Protein AF-J4DPH8-F1 (afdb_monomer_lite)

Radius of gyration: 21.48 Å; chains: 1; bounding box: 48×47×64 Å

Foldseek 3Di:
DDDDFDDDADLQADDDDDDDADDPPPPVVVVVVVVVVPDDPPDVPPVVVVPPPPPVLAAAEDDPCCVPVNDPQWPDWDKFKFWADDDPPIFIKIKIKTATDPVNQVSQQQHYFYQDNNRRTHHDVVRHDDPQKTWGIKIKMDRRPFKIWIWTWIQGPVVRDIDIWTWIQGPPVGIDTDDDLVVSLVVVVVVCDPSNLVRVVVRVVVPDDPDPSNVSNVVSSD

Organism: NCBI:txid869250

Structure (mmCIF, N/CA/C/O backbone):
data_AF-J4DPH8-F1
#
_entry.id   AF-J4DPH8-F1
#
loop_
_atom_site.group_PDB
_atom_site.id
_atom_site.type_symbol
_atom_site.label_atom_id
_atom_site.label_alt_id
_atom_site.label_comp_id
_atom_site.label_asym_id
_atom_site.label_entity_id
_atom_site.label_seq_id
_atom_site.pdbx_PDB_ins_code
_atom_site.Cartn_x
_atom_site.Cartn_y
_atom_site.Cartn_z
_atom_site.occupancy
_atom_site.B_iso_or_equiv
_atom_site.auth_seq_id
_atom_site.auth_comp_id
_atom_site.auth_asym_id
_atom_site.auth_atom_id
_atom_site.pdbx_PDB_model_num
ATOM 1 N N . MET A 1 1 ? -0.494 31.629 0.736 1.00 35.97 1 MET A N 1
ATOM 2 C CA . MET A 1 1 ? -1.011 30.905 1.918 1.00 35.97 1 MET A CA 1
ATOM 3 C C . MET A 1 1 ? -2.258 30.139 1.496 1.00 35.97 1 MET A C 1
ATOM 5 O O . MET A 1 1 ? -3.346 30.676 1.595 1.00 35.97 1 MET A O 1
ATOM 9 N N . THR A 1 2 ? -2.086 28.927 0.960 1.00 26.44 2 THR A N 1
ATOM 10 C CA . THR A 1 2 ? -3.169 28.049 0.468 1.00 26.44 2 THR A CA 1
ATOM 11 C C . THR A 1 2 ? -2.583 26.645 0.271 1.00 26.44 2 THR A C 1
ATOM 13 O O . THR A 1 2 ? -2.034 26.336 -0.783 1.00 26.44 2 THR A O 1
ATOM 16 N N . ARG A 1 3 ? -2.619 25.790 1.303 1.00 26.50 3 ARG A N 1
ATOM 17 C CA . ARG A 1 3 ? -2.294 24.360 1.141 1.00 26.50 3 ARG A CA 1
ATOM 18 C C . ARG A 1 3 ? -3.555 23.645 0.655 1.00 26.50 3 ARG A C 1
ATOM 20 O O . ARG A 1 3 ? -4.573 23.734 1.329 1.00 26.50 3 ARG A O 1
ATOM 27 N N . HIS A 1 4 ? -3.490 22.947 -0.478 1.00 29.34 4 HIS A N 1
ATOM 28 C CA . HIS A 1 4 ? -4.580 22.091 -0.963 1.00 29.34 4 HIS A CA 1
ATOM 29 C C . HIS A 1 4 ? -4.575 20.730 -0.240 1.00 29.34 4 HIS A C 1
ATOM 31 O O . HIS A 1 4 ? -3.586 20.007 -0.362 1.00 29.34 4 HIS A O 1
ATOM 37 N N . PRO A 1 5 ? -5.672 20.314 0.422 1.00 38.59 5 PRO A N 1
ATOM 38 C CA . PRO A 1 5 ? -5.817 18.968 0.963 1.00 38.59 5 PRO A CA 1
ATOM 39 C C . PRO A 1 5 ? -6.926 18.199 0.223 1.00 38.59 5 PRO A C 1
ATOM 41 O O . PRO A 1 5 ? -8.104 18.485 0.410 1.00 38.59 5 PRO A O 1
ATOM 44 N N . SER A 1 6 ? -6.581 17.225 -0.633 1.00 35.78 6 SER A N 1
ATOM 45 C CA . SER A 1 6 ? -7.497 16.123 -1.037 1.00 35.78 6 SER A CA 1
ATOM 46 C C . SER A 1 6 ? -6.866 15.119 -2.018 1.00 35.78 6 SER A C 1
ATOM 48 O O . SER A 1 6 ? -7.354 14.886 -3.129 1.00 35.78 6 SER A O 1
ATOM 50 N N . GLN A 1 7 ? -5.802 14.429 -1.608 1.00 45.03 7 GLN A N 1
ATOM 51 C CA . GLN A 1 7 ? -5.355 13.222 -2.314 1.00 45.03 7 GLN A CA 1
ATOM 52 C C . GLN A 1 7 ? -6.061 11.989 -1.736 1.00 45.03 7 GLN A C 1
ATOM 54 O O . GLN A 1 7 ? -5.602 11.401 -0.769 1.00 45.03 7 GLN A O 1
ATOM 59 N N . ARG A 1 8 ? -7.230 11.656 -2.308 1.00 48.31 8 ARG A N 1
ATOM 60 C CA . ARG A 1 8 ? -7.916 10.366 -2.114 1.00 48.31 8 ARG A CA 1
ATOM 61 C C . ARG A 1 8 ? -7.327 9.315 -3.053 1.00 48.31 8 ARG A C 1
ATOM 63 O O . ARG A 1 8 ? -7.092 9.616 -4.227 1.00 48.31 8 ARG A O 1
ATOM 70 N N . TRP A 1 9 ? -7.198 8.087 -2.563 1.00 49.72 9 TRP A N 1
ATOM 71 C CA . TRP A 1 9 ? -6.589 6.972 -3.280 1.00 49.72 9 TRP A CA 1
ATOM 72 C C . TRP A 1 9 ? -7.672 6.235 -4.082 1.00 49.72 9 TRP A C 1
ATOM 74 O O . TRP A 1 9 ? -8.398 5.390 -3.565 1.00 49.72 9 TRP A O 1
ATOM 84 N N . GLY A 1 10 ? -7.853 6.642 -5.342 1.00 43.84 10 GLY A N 1
ATOM 85 C CA . GLY A 1 10 ? -9.072 6.390 -6.123 1.00 43.84 10 GLY A CA 1
ATOM 86 C C . GLY A 1 10 ? -9.487 4.924 -6.305 1.00 43.84 10 GLY A C 1
ATOM 87 O O . GLY A 1 10 ? -10.675 4.639 -6.183 1.00 43.84 10 GLY A O 1
ATOM 88 N N . ILE A 1 11 ? -8.559 3.982 -6.536 1.00 44.84 11 ILE A N 1
ATOM 89 C CA . ILE A 1 11 ? -8.934 2.564 -6.772 1.00 44.84 11 ILE A CA 1
ATOM 90 C C . ILE A 1 11 ? -9.279 1.803 -5.514 1.00 44.84 11 ILE A C 1
ATOM 92 O O . ILE A 1 11 ? -10.082 0.868 -5.564 1.00 44.84 11 ILE A O 1
ATOM 96 N N . PHE A 1 12 ? -8.786 2.259 -4.368 1.00 48.91 12 PHE A N 1
ATOM 97 C CA . PHE A 1 12 ? -9.371 1.781 -3.139 1.00 48.91 12 PHE A CA 1
ATOM 98 C C . PHE A 1 12 ? -10.892 2.068 -3.161 1.00 48.91 12 PHE A C 1
ATOM 100 O O . PHE A 1 12 ? -11.651 1.196 -2.757 1.00 48.91 12 PHE A O 1
ATOM 107 N N . CYS A 1 13 ? -11.383 3.199 -3.699 1.00 49.50 13 CYS A N 1
ATOM 108 C CA . CYS A 1 13 ? -12.694 3.739 -3.293 1.00 49.50 13 CYS A CA 1
ATOM 109 C C . CYS A 1 13 ? -13.683 4.167 -4.394 1.00 49.50 13 CYS A C 1
ATOM 111 O O . CYS A 1 13 ? -14.656 4.854 -4.081 1.00 49.50 13 CYS A O 1
ATOM 113 N N . SER A 1 14 ? -13.476 3.813 -5.664 1.00 35.00 14 SER A N 1
ATOM 114 C CA . SER A 1 14 ? -14.388 4.243 -6.734 1.00 35.00 14 SER A CA 1
ATOM 115 C C . SER A 1 14 ? -15.780 3.601 -6.612 1.00 35.00 14 SER A C 1
ATOM 117 O O . SER A 1 14 ? -15.931 2.386 -6.747 1.00 35.00 14 SER A O 1
ATOM 119 N N . THR A 1 15 ? -16.803 4.430 -6.382 1.00 35.81 15 THR A N 1
ATOM 120 C CA . THR A 1 15 ? -18.214 4.128 -6.672 1.00 35.81 15 THR A CA 1
ATOM 121 C C . THR A 1 15 ? -18.925 5.394 -7.154 1.00 35.81 15 THR A C 1
ATOM 123 O O . THR A 1 15 ? -18.803 6.433 -6.510 1.00 35.81 15 THR A O 1
ATOM 126 N N . HIS A 1 16 ? -19.740 5.232 -8.201 1.00 32.69 16 HIS A N 1
ATOM 127 C CA . HIS A 1 16 ? -20.633 6.191 -8.877 1.00 32.69 16 HIS A CA 1
ATOM 128 C C . HIS A 1 16 ? -20.083 7.052 -10.036 1.00 32.69 16 HIS A C 1
ATOM 130 O O . HIS A 1 16 ? -19.152 7.840 -9.917 1.00 32.69 16 HIS A O 1
ATOM 136 N N . SER A 1 17 ? -20.774 6.869 -11.168 1.00 40.12 17 SER A N 1
ATOM 137 C CA . SER A 1 17 ? -20.780 7.647 -12.415 1.00 40.12 17 SER A CA 1
ATOM 138 C C . SER A 1 17 ? -21.360 9.057 -12.222 1.00 40.12 17 SER A C 1
ATOM 140 O O . SER A 1 17 ? -22.206 9.194 -11.345 1.00 40.12 17 SER A O 1
ATOM 142 N N . PHE A 1 18 ? -20.977 10.049 -13.053 1.00 32.00 18 PHE A N 1
ATOM 143 C CA . PHE A 1 18 ? -21.895 11.038 -13.679 1.00 32.00 18 PHE A CA 1
ATOM 144 C C . PHE A 1 18 ? -21.194 12.074 -14.604 1.00 32.00 18 PHE A C 1
ATOM 146 O O . PHE A 1 18 ? -20.715 13.101 -14.144 1.00 32.00 18 PHE A O 1
ATOM 153 N N . SER A 1 19 ? -21.240 11.834 -15.924 1.00 37.31 19 SER A N 1
ATOM 154 C CA . SER A 1 19 ? -21.284 12.813 -17.048 1.00 37.31 19 SER A CA 1
ATOM 155 C C . SER A 1 19 ? -20.311 14.017 -17.197 1.00 37.31 19 SER A C 1
ATOM 157 O O . SER A 1 19 ? -20.270 14.931 -16.380 1.00 37.31 19 SER A O 1
ATOM 159 N N . SER A 1 20 ? -19.798 14.138 -18.436 1.00 38.19 20 SER A N 1
ATOM 160 C CA . SER A 1 20 ? -19.329 15.343 -19.172 1.00 38.19 20 SER A CA 1
ATOM 161 C C . SER A 1 20 ? -17.888 15.862 -18.966 1.00 38.19 20 SER A C 1
ATOM 163 O O . SER A 1 20 ? -17.371 15.940 -17.858 1.00 38.19 20 SER A O 1
ATOM 165 N N . VAL A 1 21 ? -17.238 16.209 -20.093 1.00 40.62 21 VAL A N 1
ATOM 166 C CA . VAL A 1 21 ? -15.807 16.560 -20.227 1.00 40.62 21 VAL A CA 1
ATOM 167 C C . VAL A 1 21 ? -15.647 17.793 -21.140 1.00 40.62 21 VAL A C 1
ATOM 169 O O . VAL A 1 21 ? -16.207 17.773 -22.238 1.00 40.62 21 VAL A O 1
ATOM 172 N N . PRO A 1 22 ? -14.868 18.835 -20.775 1.00 40.12 22 PRO A N 1
ATOM 173 C CA . PRO A 1 22 ? -14.530 19.949 -21.672 1.00 40.12 22 PRO A CA 1
ATOM 174 C C . PRO A 1 22 ? -13.259 19.689 -22.508 1.00 40.12 22 PRO A C 1
ATOM 176 O O . PRO A 1 22 ? -12.251 19.201 -22.002 1.00 40.12 22 PRO A O 1
ATOM 179 N N . TRP A 1 23 ? -13.292 20.061 -23.790 1.00 41.88 23 TRP A N 1
ATOM 180 C CA . TRP A 1 23 ? -12.299 19.711 -24.825 1.00 41.88 23 TRP A CA 1
ATOM 181 C C . TRP A 1 23 ? -11.128 20.719 -24.982 1.00 41.88 23 TRP A C 1
ATOM 183 O O . TRP A 1 23 ? -10.739 21.072 -26.094 1.00 41.88 23 TRP A O 1
ATOM 193 N N . SER A 1 24 ? -10.556 21.240 -23.893 1.00 43.53 24 SER A N 1
ATOM 194 C CA . SER A 1 24 ? -9.721 22.461 -23.968 1.00 43.53 24 SER A CA 1
ATOM 195 C C . SER A 1 24 ? -8.243 22.277 -24.365 1.00 43.53 24 SER A C 1
ATOM 197 O O . SER A 1 24 ? -7.579 23.268 -24.659 1.00 43.53 24 SER A O 1
ATOM 199 N N . PHE A 1 25 ? -7.688 21.058 -24.353 1.00 43.09 25 PHE A N 1
ATOM 200 C CA . PHE A 1 25 ? -6.225 20.860 -24.431 1.00 43.09 25 PHE A CA 1
ATOM 201 C C . PHE A 1 25 ? -5.635 20.669 -25.843 1.00 43.09 25 PHE A C 1
ATOM 203 O O . PHE A 1 25 ? -4.421 20.776 -26.002 1.00 43.09 25 PHE A O 1
ATOM 210 N N . SER A 1 26 ? -6.444 20.451 -26.887 1.00 46.84 26 SER A N 1
ATOM 211 C CA . SER A 1 26 ? -5.923 20.171 -28.242 1.00 46.84 26 SER A CA 1
ATOM 212 C C . SER A 1 26 ? -5.475 21.401 -29.048 1.00 46.84 26 SER A C 1
ATOM 214 O O . SER A 1 26 ? -4.805 21.240 -30.064 1.00 46.84 26 SER A O 1
ATOM 216 N N . ILE A 1 27 ? -5.823 22.625 -28.637 1.00 48.72 27 ILE A N 1
ATOM 217 C CA . ILE A 1 27 ? -5.629 23.828 -29.476 1.00 48.72 27 ILE A CA 1
ATOM 218 C C . ILE A 1 27 ? -4.192 24.376 -29.407 1.00 48.72 27 ILE A C 1
ATOM 220 O O . ILE A 1 27 ? -3.670 24.867 -30.407 1.00 48.72 27 ILE A O 1
ATOM 224 N N . ILE A 1 28 ? -3.516 24.255 -28.259 1.00 49.69 28 ILE A N 1
ATOM 225 C CA . ILE A 1 28 ? -2.182 24.852 -28.045 1.00 49.69 28 ILE A CA 1
ATOM 226 C C . ILE A 1 28 ? -1.107 24.181 -28.921 1.00 49.69 28 ILE A C 1
ATOM 228 O O . ILE A 1 28 ? -0.189 24.854 -29.388 1.00 49.69 28 ILE A O 1
ATOM 232 N N . LEU A 1 29 ? -1.244 22.882 -29.212 1.00 47.31 29 LEU A N 1
ATOM 233 C CA . LEU A 1 29 ? -0.270 22.146 -30.025 1.00 47.31 29 LEU A CA 1
ATOM 234 C C . LEU A 1 29 ? -0.281 22.568 -31.509 1.00 47.31 29 LEU A C 1
ATOM 236 O O . LEU A 1 29 ? 0.755 22.528 -32.164 1.00 47.31 29 LEU A O 1
ATOM 240 N N . ILE A 1 30 ? -1.432 23.010 -32.032 1.00 52.59 30 ILE A N 1
ATOM 241 C CA . ILE A 1 30 ? -1.617 23.331 -33.460 1.00 52.59 30 ILE A CA 1
ATOM 242 C C . ILE A 1 30 ? -0.946 24.664 -33.830 1.00 52.59 30 ILE A C 1
ATOM 244 O O . ILE A 1 30 ? -0.358 24.794 -34.905 1.00 52.59 30 ILE A O 1
ATOM 248 N N . ILE A 1 31 ? -0.985 25.653 -32.931 1.00 52.81 31 ILE A N 1
ATOM 249 C CA . ILE A 1 31 ? -0.425 26.993 -33.182 1.00 52.81 31 ILE A CA 1
ATOM 250 C C . ILE A 1 31 ? 1.108 26.938 -33.314 1.00 52.81 31 ILE A C 1
ATOM 252 O O . ILE A 1 31 ? 1.685 27.652 -34.137 1.00 52.81 31 ILE A O 1
ATOM 256 N N . PHE A 1 32 ? 1.770 26.049 -32.566 1.00 51.66 32 PHE A N 1
ATOM 257 C CA . PHE A 1 32 ? 3.228 25.906 -32.601 1.00 51.66 32 PHE A CA 1
ATOM 258 C C . PHE A 1 32 ? 3.735 25.304 -33.926 1.00 51.66 32 PHE A C 1
ATOM 260 O O . PHE A 1 32 ? 4.777 25.714 -34.435 1.00 51.66 32 PHE A O 1
ATOM 267 N N . THR A 1 33 ? 2.977 24.385 -34.538 1.00 52.28 33 THR A N 1
ATOM 268 C CA . THR A 1 33 ? 3.329 23.778 -35.836 1.00 52.28 33 THR A CA 1
ATOM 269 C C . THR A 1 33 ? 3.260 24.782 -36.993 1.00 52.28 33 THR A C 1
ATOM 271 O O . THR A 1 33 ? 4.098 24.745 -37.894 1.00 52.28 33 THR A O 1
ATOM 274 N N . ILE A 1 34 ? 2.296 25.710 -36.966 1.00 54.66 34 ILE A N 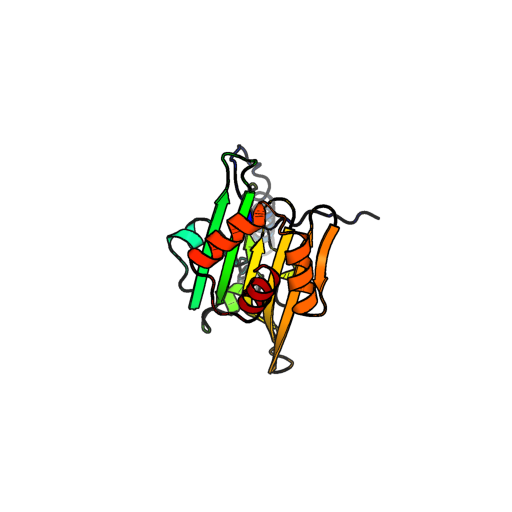1
ATOM 275 C CA . ILE A 1 34 ? 2.087 26.693 -38.046 1.00 54.66 34 ILE A CA 1
ATOM 276 C C . ILE A 1 34 ? 3.218 27.734 -38.094 1.00 54.66 34 ILE A C 1
ATOM 278 O O . ILE A 1 34 ? 3.637 28.137 -39.182 1.00 54.66 34 ILE A O 1
ATOM 282 N N . TYR A 1 35 ? 3.760 28.136 -36.939 1.00 52.91 35 TYR A N 1
ATOM 283 C CA . TYR A 1 35 ? 4.852 29.117 -36.878 1.00 52.91 35 TYR A CA 1
ATOM 284 C C . TYR A 1 35 ? 6.173 28.596 -37.467 1.00 52.91 35 TYR A C 1
ATOM 286 O O . TYR A 1 35 ? 6.914 29.363 -38.078 1.00 52.91 35 TYR A O 1
ATOM 294 N N . ILE A 1 36 ? 6.446 27.291 -37.348 1.00 53.34 36 ILE A N 1
ATOM 295 C CA . ILE A 1 36 ? 7.678 26.671 -37.864 1.00 53.34 36 ILE A CA 1
ATOM 296 C C . ILE A 1 36 ? 7.683 26.598 -39.405 1.00 53.34 36 ILE A C 1
ATOM 298 O O . ILE A 1 36 ? 8.746 26.670 -40.015 1.00 53.34 36 ILE A O 1
ATOM 302 N N . CYS A 1 37 ? 6.518 26.538 -40.063 1.00 50.31 37 CYS A N 1
ATOM 303 C CA . CYS A 1 37 ? 6.444 26.449 -41.529 1.00 50.31 37 CYS A CA 1
ATOM 304 C C . CYS A 1 37 ? 6.734 27.764 -42.278 1.00 50.31 37 CYS A C 1
ATOM 306 O O . CYS A 1 37 ? 7.005 27.716 -43.475 1.00 50.31 37 CYS A O 1
ATOM 308 N N . ASN A 1 38 ? 6.675 28.930 -41.621 1.00 52.28 38 ASN A N 1
ATOM 309 C CA . ASN A 1 38 ? 6.851 30.230 -42.290 1.00 52.28 38 ASN A CA 1
ATOM 310 C C . ASN A 1 38 ? 8.267 30.825 -42.181 1.00 52.28 38 ASN A C 1
ATOM 312 O O . ASN A 1 38 ? 8.527 31.863 -42.788 1.00 52.28 38 ASN A O 1
ATOM 316 N N . PHE A 1 39 ? 9.191 30.203 -41.438 1.00 49.19 39 PHE A N 1
ATOM 317 C CA . PHE A 1 39 ? 10.515 30.782 -41.186 1.00 49.19 39 PHE A CA 1
ATOM 318 C C . PHE A 1 39 ? 11.667 29.938 -41.754 1.00 49.19 39 PHE A C 1
ATOM 320 O O . PHE A 1 39 ? 12.282 29.137 -41.058 1.00 49.19 39 PHE A O 1
ATOM 327 N N . GLY A 1 40 ? 12.008 30.200 -43.019 1.00 47.03 40 GLY A N 1
ATOM 328 C CA . GLY A 1 40 ? 13.338 29.910 -43.566 1.00 47.03 40 GLY A CA 1
ATOM 329 C C . GLY A 1 40 ? 13.527 28.534 -44.210 1.00 47.03 40 GLY A C 1
ATOM 330 O O . GLY A 1 40 ? 13.956 27.572 -43.575 1.00 47.03 40 GLY A O 1
ATOM 331 N N . ILE A 1 41 ? 13.369 28.485 -45.536 1.00 55.19 41 ILE A N 1
ATOM 332 C CA . ILE A 1 41 ? 13.893 27.404 -46.385 1.00 55.19 41 ILE A CA 1
ATOM 333 C C . ILE A 1 41 ? 15.427 27.533 -46.448 1.00 55.19 41 ILE A C 1
ATOM 335 O O . ILE A 1 41 ? 15.949 28.059 -47.421 1.00 55.19 41 ILE A O 1
ATOM 339 N N . MET A 1 42 ? 16.140 27.116 -45.391 1.00 53.28 42 MET A N 1
ATOM 340 C CA . MET A 1 42 ? 17.582 26.782 -45.373 1.00 53.28 42 MET A CA 1
ATOM 341 C C . MET A 1 42 ? 18.025 26.361 -43.955 1.00 53.28 42 MET A C 1
ATOM 343 O O . MET A 1 42 ? 18.559 27.174 -43.209 1.00 53.28 42 MET A O 1
ATOM 347 N N . ASN A 1 43 ? 17.759 25.096 -43.584 1.00 49.44 43 ASN A N 1
ATOM 348 C CA . ASN A 1 43 ? 18.533 24.229 -42.655 1.00 49.44 43 ASN A CA 1
ATOM 349 C C . ASN A 1 43 ? 17.689 23.023 -42.179 1.00 49.44 43 ASN A C 1
ATOM 351 O O . ASN A 1 43 ? 17.465 22.809 -40.988 1.00 49.44 43 ASN A O 1
ATOM 355 N N . SER A 1 44 ? 17.246 22.190 -43.130 1.00 48.78 44 SER A N 1
ATOM 356 C CA . SER A 1 44 ? 16.343 21.040 -42.897 1.00 48.78 44 SER A CA 1
ATOM 357 C C . SER A 1 44 ? 16.899 19.937 -41.965 1.00 48.78 44 SER A C 1
ATOM 359 O O . SER A 1 44 ? 16.178 19.026 -41.572 1.00 48.78 44 SER A O 1
ATOM 361 N N . LEU A 1 45 ? 18.180 20.003 -41.582 1.00 49.69 45 LEU A N 1
ATOM 362 C CA . LEU A 1 45 ? 18.836 18.998 -40.735 1.00 49.69 45 LEU A CA 1
ATOM 363 C C . LEU A 1 45 ? 18.695 19.242 -39.222 1.00 49.69 45 LEU A C 1
ATOM 365 O O . LEU A 1 45 ? 18.862 18.301 -38.452 1.00 49.69 45 LEU A O 1
ATOM 369 N N . PHE A 1 46 ? 18.375 20.462 -38.772 1.00 51.06 46 PHE A N 1
ATOM 370 C CA . PHE A 1 46 ? 18.356 20.772 -37.332 1.00 51.06 46 PHE A CA 1
ATOM 371 C C . PHE A 1 46 ? 17.030 20.446 -36.630 1.00 51.06 46 PHE A C 1
ATOM 373 O O . PHE A 1 46 ? 17.037 20.062 -35.463 1.00 51.06 46 PHE A O 1
ATOM 380 N N . VAL A 1 47 ? 15.891 20.547 -37.323 1.00 49.25 47 VAL A N 1
ATOM 381 C CA . VAL A 1 47 ? 14.566 20.310 -36.710 1.00 49.25 47 VAL A CA 1
ATOM 382 C C . VAL A 1 47 ? 14.333 18.820 -36.414 1.00 49.25 47 VAL A C 1
ATOM 384 O O . VAL A 1 47 ? 13.684 18.482 -35.428 1.00 49.25 47 VAL A O 1
ATOM 387 N N . ALA A 1 48 ? 14.936 17.920 -37.199 1.00 47.59 48 ALA A N 1
ATOM 388 C CA . ALA A 1 48 ? 14.843 16.475 -36.989 1.00 47.59 48 ALA A CA 1
ATOM 389 C C . ALA A 1 48 ? 15.552 15.983 -35.707 1.00 47.59 48 ALA A C 1
ATOM 391 O O . ALA A 1 48 ? 15.148 14.964 -35.154 1.00 47.59 48 ALA A O 1
ATOM 392 N N . LEU A 1 49 ? 16.567 16.702 -35.202 1.00 49.41 49 LEU A N 1
ATOM 393 C CA . LEU A 1 49 ? 17.282 16.320 -33.972 1.00 49.41 49 LEU A CA 1
ATOM 394 C C . LEU A 1 49 ? 16.535 16.669 -32.676 1.00 49.41 49 LEU A C 1
ATOM 396 O O . LEU A 1 49 ? 16.829 16.081 -31.639 1.00 49.41 49 LEU A O 1
ATOM 400 N N . PHE A 1 50 ? 15.572 17.596 -32.714 1.00 48.12 50 PHE A N 1
ATOM 401 C CA . PHE A 1 50 ? 14.791 17.988 -31.531 1.00 48.12 50 PHE A CA 1
ATOM 402 C C . PHE A 1 50 ? 13.476 17.220 -31.372 1.00 48.12 50 PHE A C 1
ATOM 404 O O . PHE A 1 50 ? 12.794 17.379 -30.362 1.00 48.12 50 PHE A O 1
ATOM 411 N N . ALA A 1 51 ? 13.185 16.280 -32.276 1.00 44.84 51 ALA A N 1
ATOM 412 C CA . ALA A 1 51 ? 12.258 15.180 -32.021 1.00 44.84 51 ALA A CA 1
ATOM 413 C C . ALA A 1 51 ? 12.888 14.118 -31.090 1.00 44.84 51 ALA A C 1
ATOM 415 O O . ALA A 1 51 ? 12.746 12.914 -31.311 1.00 44.84 51 ALA A O 1
ATOM 416 N N . VAL A 1 52 ? 13.576 14.560 -30.026 1.00 48.22 52 VAL A N 1
ATOM 417 C CA . VAL A 1 52 ? 13.865 13.708 -28.871 1.00 48.22 52 VAL A CA 1
ATOM 418 C C . VAL A 1 52 ? 12.506 13.327 -28.319 1.00 48.22 52 VAL A C 1
ATOM 420 O O . VAL A 1 52 ? 11.817 14.165 -27.738 1.00 48.22 52 VAL A O 1
ATOM 423 N N . ALA A 1 53 ? 12.098 12.086 -28.578 1.00 46.59 53 ALA A N 1
ATOM 424 C CA . ALA A 1 53 ? 10.814 11.578 -28.145 1.00 46.59 53 ALA A CA 1
ATOM 425 C C . ALA A 1 53 ? 10.704 11.788 -26.635 1.00 46.59 53 ALA A C 1
ATOM 427 O O . ALA A 1 53 ? 11.357 11.100 -25.848 1.00 46.59 53 ALA A O 1
ATOM 428 N N . THR A 1 54 ? 9.871 12.746 -26.233 1.00 45.53 54 THR A N 1
ATOM 429 C CA . THR A 1 54 ? 9.403 12.871 -24.863 1.00 45.53 54 THR A CA 1
ATOM 430 C C . THR A 1 54 ? 8.495 11.679 -24.624 1.00 45.53 54 THR A C 1
ATOM 432 O O . THR A 1 54 ? 7.275 11.749 -24.769 1.00 45.53 54 THR A O 1
ATOM 435 N N . VAL A 1 55 ? 9.123 10.541 -24.311 1.00 52.34 55 VAL A N 1
ATOM 436 C CA . VAL A 1 55 ? 8.462 9.345 -23.800 1.00 52.34 55 VAL A CA 1
ATOM 437 C C . VAL A 1 55 ? 7.850 9.756 -22.471 1.00 52.34 55 VAL A C 1
ATOM 439 O O . VAL A 1 55 ? 8.464 9.658 -21.412 1.00 52.34 55 VAL A O 1
ATOM 442 N N . SER A 1 56 ? 6.643 10.311 -22.564 1.00 56.28 56 SER A N 1
ATOM 443 C CA . SER A 1 56 ? 5.783 10.629 -21.442 1.00 56.28 56 SER A CA 1
ATOM 444 C C . SER A 1 56 ? 5.393 9.296 -20.834 1.00 56.28 56 SER A C 1
ATOM 446 O O . SER A 1 56 ? 4.396 8.682 -21.224 1.00 56.28 56 SER A O 1
ATOM 448 N N . ALA A 1 57 ? 6.249 8.800 -19.944 1.00 65.69 57 ALA A N 1
ATOM 449 C CA . ALA A 1 57 ? 5.929 7.669 -19.109 1.00 65.69 57 ALA A CA 1
ATOM 450 C C . ALA A 1 57 ? 4.599 8.004 -18.423 1.00 65.69 57 ALA A C 1
ATOM 452 O O . ALA A 1 57 ? 4.449 9.038 -17.776 1.00 65.69 57 ALA A O 1
ATOM 453 N N . SER A 1 58 ? 3.586 7.173 -18.644 1.00 83.06 58 SER A N 1
ATOM 454 C CA . SER A 1 58 ? 2.352 7.302 -17.882 1.00 83.06 58 SER A CA 1
ATOM 455 C C . SER A 1 58 ? 2.617 6.742 -16.487 1.00 83.06 58 SER A C 1
ATOM 457 O O . SER A 1 58 ? 3.242 5.680 -16.399 1.00 83.06 58 SER A O 1
ATOM 459 N N . PRO A 1 59 ? 2.103 7.361 -15.409 1.00 89.75 59 PRO A N 1
ATOM 460 C CA . PRO A 1 59 ? 2.051 6.686 -14.119 1.00 89.75 59 PRO A CA 1
ATOM 461 C C . PRO A 1 59 ? 1.317 5.353 -14.279 1.00 89.75 59 PRO A C 1
ATOM 463 O O . PRO A 1 59 ? 0.387 5.242 -15.090 1.00 89.75 59 PRO A O 1
ATOM 466 N N . PHE A 1 60 ? 1.724 4.342 -13.516 1.00 91.69 60 PHE A N 1
ATOM 467 C CA . PHE A 1 60 ? 1.057 3.047 -13.556 1.00 91.69 60 PHE A CA 1
ATOM 468 C C . PHE A 1 60 ? -0.326 3.197 -12.916 1.00 91.69 60 PHE A C 1
ATOM 470 O O . PHE A 1 60 ? -0.456 3.529 -11.734 1.00 91.69 60 PHE A O 1
ATOM 477 N N . VAL A 1 61 ? -1.363 3.023 -13.735 1.00 91.44 61 VAL A N 1
ATOM 478 C CA . VAL A 1 61 ? -2.750 3.263 -13.344 1.00 91.44 61 VAL A CA 1
ATOM 479 C C . VAL A 1 61 ? -3.321 1.990 -12.741 1.00 91.44 61 VAL A C 1
ATOM 481 O O . VAL A 1 61 ? -3.442 0.966 -13.406 1.00 91.44 61 VAL A O 1
ATOM 484 N N . PHE A 1 62 ? -3.717 2.073 -11.479 1.00 87.81 62 PHE A N 1
ATOM 485 C CA . PHE A 1 62 ? -4.698 1.159 -10.929 1.00 87.81 62 PHE A CA 1
ATOM 486 C C . PHE A 1 62 ? -6.059 1.436 -11.578 1.00 87.81 62 PHE A C 1
ATOM 488 O O . PHE A 1 62 ? -6.507 2.587 -11.559 1.00 87.81 62 PHE A O 1
ATOM 495 N N . ASP A 1 63 ? -6.742 0.400 -12.066 1.00 86.94 63 ASP A N 1
ATOM 496 C CA . ASP A 1 63 ? -8.121 0.450 -12.564 1.00 86.94 63 ASP A CA 1
ATOM 497 C C . ASP A 1 63 ? -8.838 -0.915 -12.430 1.00 86.94 63 ASP A C 1
ATOM 499 O O . ASP A 1 63 ? -8.294 -1.874 -11.877 1.00 86.94 63 ASP A O 1
ATOM 503 N N . ASP A 1 64 ? -10.081 -0.997 -12.915 1.00 84.25 64 ASP A N 1
ATOM 504 C CA . ASP A 1 64 ? -10.880 -2.230 -12.897 1.00 84.25 64 ASP A CA 1
ATOM 505 C C . ASP A 1 64 ? -10.367 -3.305 -13.875 1.00 84.25 64 ASP A C 1
ATOM 507 O O . ASP A 1 64 ? -10.740 -4.470 -13.726 1.00 84.25 64 ASP A O 1
ATOM 511 N N . HIS A 1 65 ? -9.549 -2.942 -14.872 1.00 87.62 65 HIS A N 1
ATOM 512 C CA . HIS A 1 65 ? -8.924 -3.898 -15.789 1.00 87.62 65 HIS A CA 1
ATOM 513 C C . HIS A 1 65 ? -7.781 -4.622 -15.096 1.00 87.62 65 HIS A C 1
ATOM 515 O O . HIS A 1 65 ? -7.765 -5.846 -15.074 1.00 87.62 65 HIS A O 1
ATOM 521 N N . LEU A 1 66 ? -6.906 -3.894 -14.401 1.00 88.25 66 LEU A N 1
ATOM 522 C CA . LEU A 1 66 ? -5.852 -4.482 -13.580 1.00 88.25 66 LEU A CA 1
ATOM 523 C C . LEU A 1 66 ? -6.401 -5.493 -12.556 1.00 88.25 66 LEU A C 1
ATOM 525 O O . LEU A 1 66 ? -5.772 -6.517 -12.306 1.00 88.25 66 LEU A O 1
ATOM 529 N N . VAL A 1 67 ? -7.583 -5.233 -11.983 1.00 87.81 67 VAL A N 1
ATOM 530 C CA . VAL A 1 67 ? -8.231 -6.141 -11.017 1.00 87.81 67 VAL A CA 1
ATOM 531 C C . VAL A 1 67 ? -8.787 -7.418 -11.668 1.00 87.81 67 VAL A C 1
ATOM 533 O O . VAL A 1 67 ? -8.834 -8.451 -11.002 1.00 87.81 67 VAL A O 1
ATOM 536 N N . LYS A 1 68 ? -9.220 -7.367 -12.934 1.00 88.62 68 LYS A N 1
ATOM 537 C CA . LYS A 1 68 ? -9.827 -8.506 -13.656 1.00 88.62 68 LYS A CA 1
ATOM 538 C C . LYS A 1 68 ? -8.811 -9.316 -14.455 1.00 88.62 68 LYS A C 1
ATOM 540 O O . LYS A 1 68 ? -8.829 -10.541 -14.412 1.00 88.62 68 LYS A O 1
ATOM 545 N N . ASP A 1 69 ? -7.955 -8.603 -15.173 1.00 92.06 69 ASP A N 1
ATOM 546 C CA . ASP A 1 69 ? -7.089 -9.106 -16.236 1.00 92.06 69 ASP A CA 1
ATOM 547 C C . ASP A 1 69 ? -5.621 -9.214 -15.763 1.00 92.06 69 ASP A C 1
ATOM 549 O O . ASP A 1 69 ? -4.794 -9.858 -16.408 1.00 92.06 69 ASP A O 1
ATOM 553 N N . GLY A 1 70 ? -5.288 -8.601 -14.618 1.00 91.94 70 GLY A N 1
ATOM 554 C CA . GLY A 1 70 ? -3.927 -8.515 -14.092 1.00 91.94 70 GLY A CA 1
ATOM 555 C C . GLY A 1 70 ? -3.039 -7.562 -14.899 1.00 91.94 70 GLY A C 1
ATOM 556 O O . GLY A 1 70 ? -3.505 -6.683 -15.623 1.00 91.94 70 GLY A O 1
ATOM 557 N N . SER A 1 71 ? -1.720 -7.707 -14.762 1.00 94.31 71 SER A N 1
ATOM 558 C CA . SER A 1 71 ? -0.755 -7.020 -15.625 1.00 94.31 71 SER A CA 1
ATOM 559 C C . SER A 1 71 ? 0.563 -7.790 -15.679 1.00 94.31 71 SER A C 1
ATOM 561 O O . SER A 1 71 ? 1.077 -8.136 -14.616 1.00 94.31 71 SER A O 1
ATOM 563 N N . PRO A 1 72 ? 1.180 -7.984 -16.862 1.00 95.38 72 PRO A N 1
ATOM 564 C CA . PRO A 1 72 ? 2.502 -8.611 -16.966 1.00 95.38 72 PRO A CA 1
ATOM 565 C C . PRO A 1 72 ? 3.606 -7.786 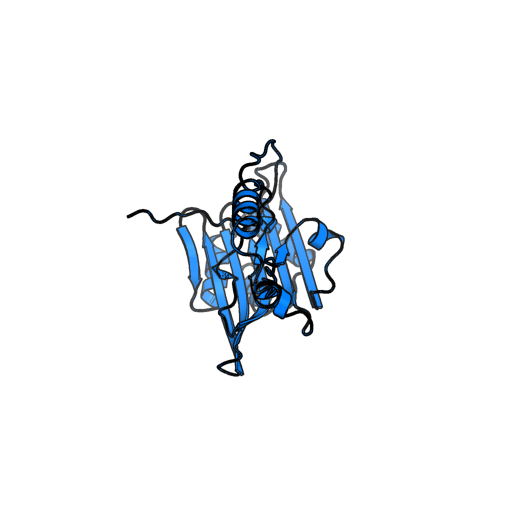-16.285 1.00 95.38 72 PRO A C 1
ATOM 567 O O . PRO A 1 72 ? 4.673 -8.305 -15.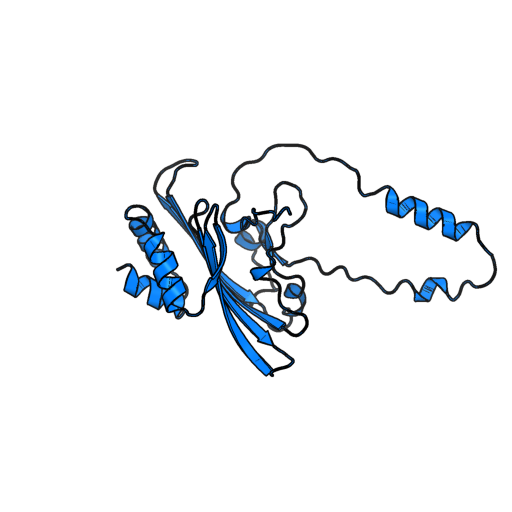990 1.00 95.38 72 PRO A O 1
ATOM 570 N N . LYS A 1 73 ? 3.343 -6.505 -15.985 1.00 96.12 73 LYS A N 1
ATOM 571 C CA . LYS A 1 73 ? 4.259 -5.609 -15.263 1.00 96.12 73 LYS A CA 1
ATOM 572 C C . LYS A 1 73 ? 4.385 -5.923 -13.769 1.00 96.12 73 LYS A C 1
ATOM 574 O O . LYS A 1 73 ? 5.184 -5.276 -13.094 1.00 96.12 73 LYS A O 1
ATOM 579 N N . LEU A 1 74 ? 3.591 -6.858 -13.247 1.00 96.69 74 LEU A N 1
ATOM 580 C CA . LEU A 1 74 ? 3.551 -7.243 -11.840 1.00 96.69 74 LEU A CA 1
ATOM 581 C C . LEU A 1 74 ? 3.941 -8.712 -11.679 1.00 96.69 74 LEU A C 1
ATOM 583 O O . LEU A 1 74 ? 3.416 -9.578 -12.372 1.00 96.69 74 LEU A O 1
ATOM 587 N N . SER A 1 75 ? 4.837 -8.984 -10.732 1.00 97.12 75 SER A N 1
ATOM 588 C CA . SER A 1 75 ? 5.186 -10.343 -10.308 1.00 97.12 75 SER A CA 1
ATOM 589 C C . SER A 1 75 ? 4.225 -10.861 -9.234 1.00 97.12 75 SER A C 1
ATOM 591 O O . SER A 1 75 ? 3.907 -12.048 -9.205 1.00 97.12 75 SER A O 1
ATOM 593 N N . VAL A 1 76 ? 3.708 -9.963 -8.388 1.00 96.25 76 VAL A N 1
ATOM 594 C CA . VAL A 1 76 ? 2.631 -10.237 -7.432 1.00 96.25 76 VAL A CA 1
ATOM 595 C C . VAL A 1 76 ? 1.565 -9.159 -7.566 1.00 96.25 76 VAL A C 1
ATOM 597 O O . VAL A 1 76 ? 1.862 -7.964 -7.519 1.00 96.25 76 VAL A O 1
ATOM 600 N N . PHE A 1 77 ? 0.313 -9.587 -7.686 1.00 95.81 77 PHE A N 1
ATOM 601 C CA . PHE A 1 77 ? -0.857 -8.728 -7.565 1.00 95.81 77 PHE A CA 1
ATOM 602 C C . PHE A 1 77 ? -1.952 -9.490 -6.817 1.00 95.81 77 PHE A C 1
ATOM 604 O O . PHE A 1 77 ? -2.589 -10.387 -7.364 1.00 95.81 77 PHE A O 1
ATOM 611 N N . HIS A 1 78 ? -2.144 -9.148 -5.545 1.00 95.50 78 HIS A N 1
ATOM 612 C CA . HIS A 1 78 ? -3.146 -9.751 -4.671 1.00 95.50 78 HIS A CA 1
ATOM 613 C C . HIS A 1 78 ? -4.064 -8.660 -4.128 1.00 95.50 78 HIS A C 1
ATOM 615 O O . HIS A 1 78 ? -3.641 -7.817 -3.337 1.00 95.50 78 HIS A O 1
ATOM 621 N N . HIS A 1 79 ? -5.322 -8.653 -4.564 1.00 94.25 79 HIS A N 1
ATOM 622 C CA . HIS A 1 79 ? -6.329 -7.689 -4.127 1.00 94.25 79 HIS A CA 1
ATOM 623 C C . HIS A 1 79 ? -7.526 -8.420 -3.519 1.00 94.25 79 HIS A C 1
ATOM 625 O O . HIS A 1 79 ? -8.152 -9.259 -4.167 1.00 94.25 79 HIS A O 1
ATOM 631 N N . VAL A 1 80 ? -7.873 -8.067 -2.282 1.00 94.00 80 VAL A N 1
ATOM 632 C CA . VAL A 1 80 ? -8.956 -8.704 -1.526 1.00 94.00 80 VAL A CA 1
ATOM 633 C C . VAL A 1 80 ? -9.822 -7.634 -0.885 1.00 94.00 80 VAL A C 1
ATOM 635 O O . VAL A 1 80 ? -9.326 -6.740 -0.205 1.00 94.00 80 VAL A O 1
ATOM 638 N N . SER A 1 81 ? -11.136 -7.728 -1.067 1.00 93.44 81 SER A N 1
ATOM 639 C CA . SER A 1 81 ? -12.099 -6.812 -0.460 1.00 93.44 81 SER A CA 1
ATOM 640 C C . SER A 1 81 ? -13.152 -7.564 0.351 1.00 93.44 81 SER A C 1
ATOM 642 O O . SER A 1 81 ? -13.575 -8.675 0.014 1.00 93.44 81 SER A O 1
ATOM 644 N N . SER A 1 82 ? -13.594 -6.954 1.447 1.00 94.75 82 SER A N 1
ATOM 645 C CA . SER A 1 82 ? -14.753 -7.410 2.206 1.00 94.75 82 SER A CA 1
ATOM 646 C C . SER A 1 82 ? -15.644 -6.237 2.587 1.00 94.75 82 SER A C 1
ATOM 648 O O . SER A 1 82 ? -15.196 -5.091 2.666 1.00 94.75 82 SER A O 1
ATOM 650 N N . SER A 1 83 ? -16.928 -6.520 2.777 1.00 93.50 83 SER A N 1
ATOM 651 C CA . SER A 1 83 ? -17.941 -5.514 3.071 1.00 93.50 83 SER A CA 1
ATOM 652 C C . SER A 1 83 ? -19.066 -6.099 3.911 1.00 93.50 83 SER A C 1
ATOM 654 O O . SER A 1 83 ? -19.575 -7.164 3.568 1.00 93.50 83 SER A O 1
ATOM 656 N N . SER A 1 84 ? -19.493 -5.375 4.942 1.00 92.31 84 SER A N 1
ATOM 657 C CA . SER A 1 84 ? -20.668 -5.696 5.752 1.00 92.31 84 SER A CA 1
ATOM 658 C C . SER A 1 84 ? -21.725 -4.595 5.619 1.00 92.31 84 SER A C 1
ATOM 660 O O . SER A 1 84 ? -21.401 -3.406 5.618 1.00 92.31 84 SER A O 1
ATOM 662 N N . GLY A 1 85 ? -22.991 -4.992 5.479 1.00 88.19 85 GLY A N 1
ATOM 663 C CA . GLY A 1 85 ? -24.108 -4.102 5.148 1.00 88.19 85 GLY A CA 1
ATOM 664 C C . GLY A 1 85 ? -24.303 -3.881 3.641 1.00 88.19 85 GLY A C 1
ATOM 665 O O . GLY A 1 85 ? -23.644 -4.503 2.809 1.00 88.19 85 GLY A O 1
ATOM 666 N N . SER A 1 86 ? -25.230 -2.985 3.285 1.00 82.69 86 SER A N 1
ATOM 667 C CA . SER A 1 86 ? -25.604 -2.680 1.894 1.00 82.69 86 SER A CA 1
ATOM 668 C C . SER A 1 86 ? -25.436 -1.192 1.550 1.00 82.69 86 SER A C 1
ATOM 670 O O . SER A 1 86 ? -25.450 -0.324 2.424 1.00 82.69 86 SER A O 1
ATOM 672 N N . GLY A 1 87 ? -25.277 -0.894 0.259 1.00 79.56 87 GLY A N 1
ATOM 673 C CA . GLY A 1 87 ? -25.219 0.467 -0.278 1.00 79.56 87 GLY A CA 1
ATOM 674 C C . GLY A 1 87 ? -23.913 1.234 -0.015 1.00 79.56 87 GLY A C 1
ATOM 675 O O . GLY A 1 87 ? -22.813 0.673 0.088 1.00 79.56 87 GLY A O 1
ATOM 676 N N . SER A 1 88 ? -24.036 2.562 0.039 1.00 75.69 88 SER A N 1
ATOM 677 C CA . SER A 1 88 ? -22.927 3.504 0.253 1.00 75.69 88 SER A CA 1
ATOM 678 C C . SER A 1 88 ? -22.418 3.532 1.698 1.00 75.69 88 SER A C 1
ATOM 680 O O . SER A 1 88 ? -21.263 3.884 1.912 1.00 75.69 88 SER A O 1
ATOM 682 N N . LEU A 1 89 ? -23.248 3.124 2.664 1.00 81.31 89 LEU A N 1
ATOM 683 C CA . LEU A 1 89 ? -22.935 3.106 4.099 1.00 81.31 89 LEU A CA 1
ATOM 684 C C . LEU A 1 89 ? -22.350 1.772 4.594 1.00 81.31 89 LEU A C 1
ATOM 686 O O . LEU A 1 89 ? -22.000 1.662 5.764 1.00 81.31 89 LEU A O 1
ATOM 690 N N . ALA A 1 90 ? -22.249 0.759 3.729 1.00 86.12 90 ALA A N 1
ATOM 691 C CA . ALA A 1 90 ? -21.663 -0.528 4.085 1.00 86.12 90 ALA A CA 1
ATOM 692 C C . ALA A 1 90 ? -20.187 -0.377 4.493 1.00 86.12 90 ALA A C 1
ATOM 694 O O . ALA A 1 90 ? -19.382 0.149 3.716 1.00 86.12 90 ALA A O 1
ATOM 695 N N . SER A 1 91 ? -19.837 -0.888 5.677 1.00 90.25 91 SER A N 1
ATOM 696 C CA . SER A 1 91 ? -18.465 -0.952 6.183 1.00 90.25 91 SER A CA 1
ATOM 697 C C . SER A 1 91 ? -17.632 -1.819 5.251 1.00 90.25 91 SER A C 1
ATOM 699 O O . SER A 1 91 ? -17.878 -3.019 5.135 1.00 90.25 91 SER A O 1
ATOM 701 N N . LYS A 1 92 ? -16.665 -1.216 4.564 1.00 92.62 92 LYS A N 1
ATOM 702 C CA . LYS A 1 92 ? -15.791 -1.877 3.590 1.00 92.62 92 LYS A CA 1
ATOM 703 C C . LYS A 1 92 ? -14.373 -1.884 4.134 1.00 92.62 92 LYS A C 1
ATOM 705 O O . LYS A 1 92 ? -13.976 -0.946 4.809 1.00 92.62 92 LYS A O 1
ATOM 710 N N . LEU A 1 93 ? -13.612 -2.919 3.810 1.00 94.69 93 LEU A N 1
ATOM 711 C CA . LEU A 1 93 ? -12.155 -2.899 3.867 1.00 94.69 93 LEU A CA 1
ATOM 712 C C . LEU A 1 93 ? -11.630 -3.510 2.570 1.00 94.69 93 LEU A C 1
ATOM 714 O O . LEU A 1 93 ? -12.163 -4.514 2.086 1.00 94.69 93 LEU A O 1
ATOM 718 N N . ARG A 1 94 ? -10.579 -2.920 2.005 1.00 94.38 94 ARG A N 1
ATOM 719 C CA . ARG A 1 94 ? -9.825 -3.514 0.898 1.00 94.38 94 ARG A CA 1
ATOM 720 C C . ARG A 1 94 ? -8.359 -3.613 1.267 1.00 94.38 94 ARG A C 1
ATOM 722 O O . ARG A 1 94 ? -7.819 -2.713 1.907 1.00 94.38 94 ARG A O 1
ATOM 729 N N . PHE A 1 95 ? -7.749 -4.695 0.820 1.00 95.81 95 PHE A N 1
ATOM 730 C CA . PHE A 1 95 ? -6.343 -5.016 0.924 1.00 95.81 95 PHE A CA 1
ATOM 731 C C . PHE A 1 95 ? -5.755 -5.126 -0.484 1.00 95.81 95 PHE A C 1
ATOM 733 O O . PHE A 1 95 ? -6.391 -5.679 -1.384 1.00 95.81 95 PHE A O 1
ATOM 740 N N . LEU A 1 96 ? -4.542 -4.619 -0.660 1.00 95.38 96 LEU A N 1
ATOM 741 C CA . LEU A 1 96 ? -3.757 -4.728 -1.882 1.00 95.38 96 LEU A CA 1
ATOM 742 C C . LEU A 1 96 ? -2.325 -5.106 -1.509 1.00 95.38 96 LEU A C 1
ATOM 744 O O . LEU A 1 96 ? -1.735 -4.473 -0.640 1.00 95.38 96 LEU A O 1
ATOM 748 N N . HIS A 1 97 ? -1.748 -6.072 -2.209 1.00 97.06 97 HIS A N 1
ATOM 749 C CA . HIS A 1 97 ? -0.317 -6.352 -2.211 1.00 97.06 97 HIS A CA 1
ATOM 750 C C . HIS A 1 97 ? 0.155 -6.435 -3.661 1.00 97.06 97 HIS A C 1
ATOM 752 O O . HIS A 1 97 ? -0.402 -7.179 -4.466 1.00 97.06 97 HIS A O 1
ATOM 758 N N . LEU A 1 98 ? 1.137 -5.607 -3.996 1.00 96.25 98 LEU A N 1
ATOM 759 C CA . LEU A 1 98 ? 1.671 -5.410 -5.332 1.00 96.25 98 LEU A CA 1
ATOM 760 C C . LEU A 1 98 ? 3.196 -5.466 -5.270 1.00 96.25 98 LEU A C 1
ATOM 762 O O . LEU A 1 98 ? 3.817 -4.752 -4.484 1.00 96.25 98 LEU A O 1
ATOM 766 N N . VAL A 1 99 ? 3.791 -6.263 -6.150 1.00 97.31 99 VAL A N 1
ATOM 767 C CA . VAL A 1 99 ? 5.239 -6.329 -6.381 1.00 97.31 99 VAL A CA 1
ATOM 768 C C . VAL A 1 99 ? 5.448 -6.213 -7.894 1.00 97.31 99 VAL A C 1
ATOM 770 O O . VAL A 1 99 ? 4.896 -7.032 -8.639 1.00 97.31 99 VAL A O 1
ATOM 773 N N . PRO A 1 100 ? 6.187 -5.208 -8.398 1.00 97.06 100 PRO A N 1
ATOM 774 C CA . PRO A 1 100 ? 6.531 -5.123 -9.814 1.00 97.06 100 PRO A CA 1
ATOM 775 C C . PRO A 1 100 ? 7.311 -6.345 -10.312 1.00 97.06 100 PRO A C 1
ATOM 777 O O . PRO A 1 100 ? 7.963 -7.055 -9.544 1.00 97.06 100 PRO A O 1
ATOM 780 N N . ALA A 1 101 ? 7.263 -6.601 -11.615 1.00 96.94 101 ALA A N 1
ATOM 781 C CA . ALA A 1 101 ? 8.202 -7.514 -12.256 1.00 96.94 101 ALA A CA 1
ATOM 782 C C . ALA A 1 101 ? 9.561 -6.809 -12.453 1.00 96.94 101 ALA A C 1
ATOM 784 O O . ALA A 1 101 ? 9.617 -5.598 -12.688 1.00 96.94 101 ALA A O 1
ATOM 785 N N . ALA A 1 102 ? 10.668 -7.545 -12.307 1.00 93.81 102 ALA A N 1
ATOM 786 C CA . ALA A 1 102 ? 12.018 -6.968 -12.248 1.00 93.81 102 ALA A CA 1
ATOM 787 C C . ALA A 1 102 ? 12.456 -6.286 -13.563 1.00 93.81 102 ALA A C 1
ATOM 789 O O . ALA A 1 102 ? 13.168 -5.281 -13.548 1.00 93.81 102 ALA A O 1
ATOM 790 N N . ASP A 1 103 ? 11.982 -6.804 -14.692 1.00 94.38 103 ASP A N 1
ATOM 791 C CA . ASP A 1 103 ? 12.108 -6.261 -16.049 1.00 94.38 103 ASP A CA 1
ATOM 792 C C . ASP A 1 103 ? 11.208 -5.037 -16.312 1.00 94.38 103 ASP A C 1
ATOM 794 O O . ASP A 1 103 ? 11.424 -4.286 -17.265 1.00 94.38 103 ASP A O 1
ATOM 798 N N . HIS A 1 104 ? 10.224 -4.795 -15.445 1.00 93.81 104 HIS A N 1
ATOM 799 C CA . HIS A 1 104 ? 9.213 -3.751 -15.594 1.00 93.81 104 HIS A CA 1
ATOM 800 C C . HIS A 1 104 ? 9.260 -2.658 -14.514 1.00 93.81 104 HIS A C 1
ATOM 802 O O . HIS A 1 104 ? 8.391 -1.787 -14.499 1.00 93.81 104 HIS A O 1
ATOM 808 N N . LEU A 1 105 ? 10.303 -2.617 -13.673 1.00 91.69 105 LEU A N 1
ATOM 809 C CA . LEU A 1 105 ? 10.500 -1.585 -12.636 1.00 91.69 105 LEU A CA 1
ATOM 810 C C . LEU A 1 105 ? 10.418 -0.142 -13.174 1.00 91.69 105 LEU A C 1
ATOM 812 O O . LEU A 1 105 ? 9.903 0.745 -12.496 1.00 91.69 105 LEU A O 1
ATOM 816 N N . SER A 1 106 ? 10.879 0.101 -14.405 1.00 91.00 106 SER A N 1
ATOM 817 C CA . SER A 1 106 ? 10.807 1.417 -15.058 1.00 91.00 106 SER A CA 1
ATOM 818 C C . SER A 1 106 ? 9.377 1.879 -15.358 1.00 91.00 106 SER A C 1
ATOM 820 O O . SER A 1 106 ? 9.140 3.079 -15.451 1.00 91.00 106 SER A O 1
ATOM 822 N N . ALA A 1 107 ? 8.398 0.972 -15.441 1.00 91.81 107 ALA A N 1
ATOM 823 C CA . ALA A 1 107 ? 6.993 1.330 -15.643 1.00 91.81 107 ALA A CA 1
ATOM 824 C C . ALA A 1 107 ? 6.352 2.025 -14.424 1.00 91.81 107 ALA A C 1
ATOM 826 O O . ALA A 1 107 ? 5.216 2.485 -14.521 1.00 91.81 107 ALA A O 1
ATOM 827 N N . PHE A 1 108 ? 7.070 2.099 -13.297 1.00 94.38 108 PHE A N 1
ATOM 828 C CA . PHE A 1 108 ? 6.628 2.698 -12.037 1.00 94.38 108 PHE A CA 1
ATOM 829 C C . PHE A 1 108 ? 7.378 4.000 -11.694 1.00 94.38 108 PHE A C 1
ATOM 831 O O . PHE A 1 108 ? 7.149 4.556 -10.622 1.00 94.38 108 PHE A O 1
ATOM 838 N N . SER A 1 109 ? 8.247 4.515 -12.581 1.00 92.62 109 SER A N 1
ATOM 839 C CA . SER A 1 109 ? 9.053 5.729 -12.330 1.00 92.62 109 SER A CA 1
ATOM 840 C C . SER A 1 109 ? 8.206 6.985 -12.108 1.00 92.62 109 SER A C 1
ATOM 842 O O . SER A 1 109 ? 8.516 7.815 -11.260 1.00 92.62 109 SER A O 1
ATOM 844 N N . GLU A 1 110 ? 7.078 7.104 -12.811 1.00 91.56 110 GLU A N 1
ATOM 845 C CA . GLU A 1 110 ? 6.119 8.199 -12.613 1.00 91.56 110 GLU A CA 1
ATOM 846 C C . GLU A 1 110 ? 5.182 7.982 -11.419 1.00 91.56 110 GLU A C 1
ATOM 848 O O . GLU A 1 110 ? 4.252 8.755 -11.182 1.00 91.56 110 GLU A O 1
ATOM 853 N N . GLY A 1 111 ? 5.464 6.948 -10.630 1.00 91.69 111 GLY A N 1
ATOM 854 C CA . GLY A 1 111 ? 4.676 6.535 -9.493 1.00 91.69 111 GLY A CA 1
ATOM 855 C C . GLY A 1 111 ? 3.392 5.828 -9.891 1.00 91.69 111 GLY A C 1
ATOM 856 O O . GLY A 1 111 ? 3.160 5.413 -11.032 1.00 91.69 111 GLY A O 1
ATOM 857 N N . LEU A 1 112 ? 2.546 5.687 -8.882 1.00 92.31 112 LEU A N 1
ATOM 858 C CA . LEU A 1 112 ? 1.278 4.995 -8.972 1.00 92.31 112 LEU A CA 1
ATOM 859 C C . LEU A 1 112 ? 0.133 6.003 -9.014 1.00 92.31 112 LEU A C 1
ATOM 861 O O . LEU A 1 112 ? 0.068 6.936 -8.209 1.00 92.31 112 LEU A O 1
ATOM 865 N N . ALA A 1 113 ? -0.792 5.791 -9.944 1.00 90.12 113 ALA A N 1
ATOM 866 C CA . ALA A 1 113 ? -1.998 6.586 -10.089 1.00 90.12 113 ALA A CA 1
ATOM 867 C C . ALA A 1 113 ? -3.246 5.731 -9.899 1.00 90.12 113 ALA A C 1
ATOM 869 O O . ALA A 1 113 ? -3.247 4.522 -10.104 1.00 90.12 113 ALA A O 1
ATOM 870 N N . SER A 1 114 ? -4.349 6.372 -9.539 1.00 85.00 114 SER A N 1
ATOM 871 C CA . SER A 1 114 ? -5.673 5.764 -9.640 1.00 85.00 114 SER A CA 1
ATOM 872 C C . SER A 1 114 ? -6.457 6.380 -10.786 1.00 85.00 114 SER A C 1
ATOM 874 O O . SER A 1 114 ? -6.394 7.597 -10.983 1.00 85.00 114 SER A O 1
ATOM 876 N N . ALA A 1 115 ? -7.260 5.567 -11.477 1.00 82.00 115 ALA A N 1
ATOM 877 C CA . ALA A 1 115 ? -8.339 6.085 -12.304 1.00 82.00 115 ALA A CA 1
ATOM 878 C C . ALA A 1 115 ? -9.170 7.100 -11.497 1.00 82.00 115 ALA A C 1
ATOM 880 O O . ALA A 1 115 ? -9.502 6.891 -10.324 1.00 82.00 115 ALA A O 1
ATOM 881 N N . HIS A 1 116 ? -9.454 8.235 -12.124 1.00 76.06 116 HIS A N 1
ATOM 882 C CA . HIS A 1 116 ? -10.174 9.350 -11.529 1.00 76.06 116 HIS A CA 1
ATOM 883 C C . HIS A 1 116 ? -11.319 9.741 -12.454 1.00 76.06 116 HIS A C 1
ATOM 885 O O . HIS A 1 116 ? -11.207 9.624 -13.674 1.00 76.06 116 HIS A O 1
ATOM 891 N N . PHE A 1 117 ? -12.410 10.241 -11.877 1.00 69.75 117 PHE A N 1
ATOM 892 C CA . PHE A 1 117 ? -13.620 10.561 -12.632 1.00 69.75 117 PHE A CA 1
ATOM 893 C C . PHE A 1 117 ? -13.378 11.554 -13.793 1.00 69.75 117 PHE A C 1
ATOM 895 O O . PHE A 1 117 ? -14.019 11.455 -14.832 1.00 69.75 117 PHE A O 1
ATOM 902 N N . SER A 1 118 ? -12.401 12.459 -13.666 1.00 73.44 118 SER A N 1
ATOM 903 C CA . SER A 1 118 ? -12.040 13.427 -14.715 1.00 73.44 118 SER A CA 1
ATOM 904 C C . SER A 1 118 ? -11.292 12.836 -15.925 1.00 73.44 118 SER A C 1
ATOM 906 O O . SER A 1 118 ? -10.755 13.598 -16.725 1.00 73.44 118 SER A O 1
ATOM 908 N N . GLY A 1 119 ? -11.160 11.510 -16.038 1.00 73.12 119 GLY A N 1
ATOM 909 C CA . GLY A 1 119 ? -10.429 10.820 -17.112 1.00 73.12 119 GLY A CA 1
ATOM 910 C C . GLY A 1 119 ? -8.899 10.868 -16.986 1.00 73.12 119 GLY A C 1
ATOM 911 O O . GLY A 1 119 ? -8.223 9.923 -17.375 1.00 73.12 119 GLY A O 1
ATOM 912 N N . SER A 1 120 ? -8.337 11.923 -16.393 1.00 83.44 120 SER A N 1
ATOM 913 C CA . SER A 1 120 ? -6.902 12.021 -16.084 1.00 83.44 120 SER A CA 1
ATOM 914 C C . SER A 1 120 ? -6.531 11.175 -14.854 1.00 83.44 120 SER A C 1
ATOM 916 O O . SER A 1 120 ? -7.113 11.408 -13.791 1.00 83.44 120 SER A O 1
ATOM 918 N N . PRO A 1 121 ? -5.554 10.249 -14.926 1.00 85.62 121 PRO A N 1
ATOM 919 C CA . PRO A 1 121 ? -5.115 9.477 -13.765 1.00 85.62 121 PRO A CA 1
ATOM 920 C C . PRO A 1 121 ? -4.612 10.371 -12.627 1.00 85.62 121 PRO A C 1
ATOM 922 O O . PRO A 1 121 ? -3.806 11.280 -12.828 1.00 85.62 121 PRO A O 1
ATOM 925 N N . LYS A 1 122 ? -5.063 10.093 -11.403 1.00 86.25 122 LYS A N 1
ATOM 926 C CA . LYS A 1 122 ? -4.636 10.814 -10.203 1.00 86.25 122 LYS A CA 1
ATOM 927 C C . LYS A 1 122 ? -3.432 10.118 -9.585 1.00 86.25 122 LYS A C 1
ATOM 929 O O . LYS A 1 122 ? -3.604 9.109 -8.903 1.00 86.25 122 LYS A O 1
ATOM 934 N N . VAL A 1 123 ? -2.242 10.660 -9.838 1.00 88.38 123 VAL A N 1
ATOM 935 C CA . VAL A 1 123 ? -0.981 10.240 -9.201 1.00 88.38 123 VAL A CA 1
ATOM 936 C C . VAL A 1 123 ? -1.068 10.435 -7.686 1.00 88.38 123 VAL A C 1
ATOM 938 O O . VAL A 1 123 ? -1.645 11.421 -7.218 1.00 88.38 123 VAL A O 1
ATOM 941 N N . HIS A 1 124 ? -0.459 9.518 -6.935 1.00 88.38 124 HIS A N 1
ATOM 942 C CA . HIS A 1 124 ? -0.268 9.612 -5.488 1.00 88.38 124 HIS A CA 1
ATOM 943 C C . HIS A 1 124 ? 1.204 9.944 -5.200 1.00 88.38 124 HIS A C 1
ATOM 945 O O . HIS A 1 124 ? 2.019 9.027 -5.160 1.00 88.38 124 HIS A O 1
ATOM 951 N N . PRO A 1 125 ? 1.582 11.224 -4.995 1.00 90.19 125 PRO A N 1
ATOM 952 C CA . PRO A 1 125 ? 2.961 11.616 -4.705 1.00 90.19 125 PRO A CA 1
ATOM 953 C C . PRO A 1 125 ? 3.652 10.833 -3.580 1.00 90.19 125 PRO A C 1
ATOM 955 O O . PRO A 1 125 ? 4.820 10.520 -3.766 1.00 90.19 125 PRO A O 1
ATOM 958 N N . PRO A 1 126 ? 2.985 10.426 -2.476 1.00 88.81 126 PRO A N 1
ATOM 959 C CA . PRO A 1 126 ? 3.624 9.582 -1.459 1.00 88.81 126 PRO A CA 1
ATOM 960 C C . PRO A 1 126 ? 4.067 8.194 -1.960 1.00 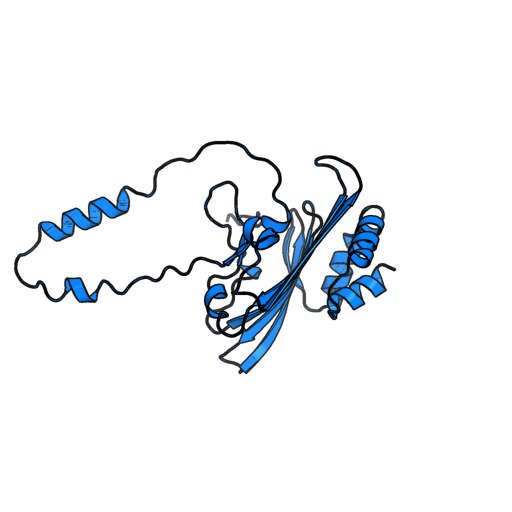88.81 126 PRO A C 1
ATOM 962 O O . PRO A 1 126 ? 4.848 7.534 -1.285 1.00 88.81 126 PRO A O 1
ATOM 965 N N . LEU A 1 127 ? 3.563 7.740 -3.116 1.00 91.62 127 LEU A N 1
ATOM 966 C CA . LEU A 1 127 ? 3.982 6.508 -3.797 1.00 91.62 127 LEU A CA 1
ATOM 967 C C . LEU A 1 127 ? 4.936 6.743 -4.974 1.00 91.62 127 LEU A C 1
ATOM 969 O O . LEU A 1 127 ? 5.345 5.768 -5.607 1.00 91.62 127 LEU A O 1
ATOM 973 N N . LYS A 1 128 ? 5.229 7.994 -5.348 1.00 92.94 128 LYS A N 1
ATOM 974 C CA . LYS A 1 128 ? 6.152 8.251 -6.453 1.00 92.94 128 LYS A CA 1
ATOM 975 C C . LYS A 1 128 ? 7.584 7.985 -5.958 1.00 92.94 128 LYS A C 1
ATOM 977 O O . LYS A 1 128 ? 7.956 8.584 -4.952 1.00 92.94 128 LYS A O 1
ATOM 982 N N . PRO A 1 129 ? 8.362 7.107 -6.622 1.00 93.38 129 PRO A N 1
ATOM 983 C CA . PRO A 1 129 ? 9.781 6.964 -6.324 1.00 93.38 129 PRO A CA 1
ATOM 984 C C . PRO A 1 129 ? 10.515 8.287 -6.564 1.00 93.38 129 PRO A C 1
ATOM 986 O O . PRO A 1 129 ? 10.199 9.012 -7.515 1.00 93.38 129 PRO A O 1
ATOM 989 N N . ASP A 1 130 ? 11.518 8.574 -5.741 1.00 93.50 130 ASP A N 1
ATOM 990 C CA . ASP A 1 130 ? 12.523 9.589 -6.059 1.00 93.50 130 ASP A CA 1
ATOM 991 C C . ASP A 1 130 ? 13.376 9.160 -7.280 1.00 93.50 130 ASP A C 1
ATOM 993 O O . ASP A 1 130 ? 13.308 8.022 -7.745 1.00 93.50 130 ASP A O 1
ATOM 997 N N . SER A 1 131 ? 14.168 10.068 -7.860 1.00 90.81 131 SER A N 1
ATOM 998 C CA . SER A 1 131 ? 14.790 9.859 -9.186 1.00 90.81 131 SER A CA 1
ATOM 999 C C . SER A 1 131 ? 15.758 8.671 -9.300 1.00 90.81 131 SER A C 1
ATOM 1001 O O . SER A 1 131 ? 15.998 8.189 -10.407 1.00 90.81 131 SER A O 1
ATOM 1003 N N . ASP A 1 132 ? 16.338 8.216 -8.189 1.00 93.50 132 ASP A N 1
ATOM 1004 C CA . ASP A 1 132 ? 17.206 7.035 -8.111 1.00 93.50 132 ASP A CA 1
ATOM 1005 C C . ASP A 1 132 ? 16.507 5.805 -7.493 1.00 93.50 132 ASP A C 1
ATOM 1007 O O . ASP A 1 132 ? 17.082 4.708 -7.489 1.00 93.50 132 ASP A O 1
ATOM 1011 N N . GLU A 1 133 ? 15.279 5.976 -6.995 1.00 95.94 133 GLU A N 1
ATOM 1012 C CA . GLU A 1 133 ? 14.460 4.931 -6.390 1.00 95.94 133 GLU A CA 1
ATOM 1013 C C . GLU A 1 133 ? 13.678 4.126 -7.440 1.00 95.94 133 GLU A C 1
ATOM 1015 O O . GLU A 1 133 ? 13.239 4.619 -8.480 1.00 95.94 133 GLU A O 1
ATOM 1020 N N . LYS A 1 134 ? 13.434 2.852 -7.132 1.00 96.12 134 LYS A N 1
ATOM 1021 C CA . LYS A 1 134 ? 12.532 1.965 -7.877 1.00 96.12 134 LYS A CA 1
ATOM 1022 C C . LYS A 1 134 ? 11.558 1.324 -6.904 1.00 96.12 134 LYS A C 1
ATOM 1024 O O . LYS A 1 134 ? 11.986 0.815 -5.872 1.00 96.12 134 LYS A O 1
ATOM 1029 N N . LEU A 1 135 ? 10.266 1.317 -7.228 1.00 96.75 135 L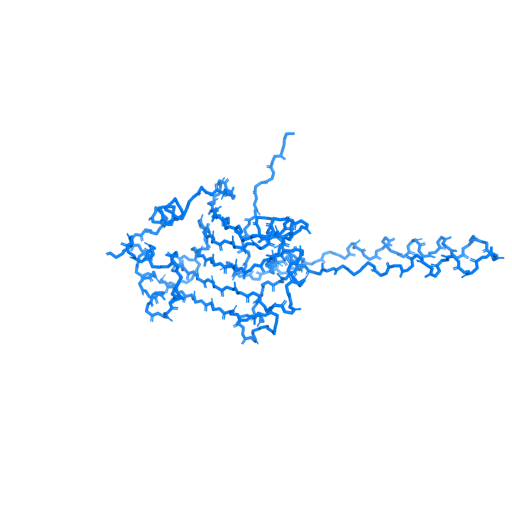EU A N 1
ATOM 1030 C CA . LEU A 1 135 ? 9.265 0.621 -6.418 1.00 96.75 135 LEU A CA 1
ATOM 1031 C C . LEU A 1 135 ? 9.572 -0.885 -6.393 1.00 96.75 135 LEU A C 1
ATOM 1033 O O . LEU A 1 135 ? 9.647 -1.512 -7.445 1.00 96.75 135 LEU A O 1
ATOM 1037 N N . VAL A 1 136 ? 9.731 -1.455 -5.199 1.00 97.06 136 VAL A N 1
ATOM 1038 C CA . VAL A 1 136 ? 9.945 -2.896 -4.976 1.00 97.06 136 VAL A CA 1
ATOM 1039 C C . VAL A 1 136 ? 8.653 -3.557 -4.520 1.00 97.06 136 VAL A C 1
ATOM 1041 O O . VAL A 1 136 ? 8.297 -4.620 -5.009 1.00 97.06 136 VAL A O 1
ATOM 1044 N N . GLU A 1 137 ? 7.933 -2.927 -3.596 1.00 97.50 137 GLU A N 1
ATOM 1045 C CA . GLU A 1 137 ? 6.722 -3.490 -3.007 1.00 97.50 137 GLU A CA 1
ATOM 1046 C C . GLU A 1 137 ? 5.783 -2.369 -2.567 1.00 97.50 137 GLU A C 1
ATOM 1048 O O . GLU A 1 137 ? 6.214 -1.354 -2.019 1.00 97.50 137 GLU A O 1
ATOM 1053 N N . LEU A 1 138 ? 4.488 -2.576 -2.774 1.00 97.12 138 LEU A N 1
ATOM 1054 C CA . LEU A 1 138 ? 3.424 -1.811 -2.148 1.00 97.12 138 LEU A CA 1
ATOM 1055 C C . LEU A 1 138 ? 2.447 -2.784 -1.499 1.00 97.12 138 LEU A C 1
ATOM 1057 O O . LEU A 1 138 ? 1.864 -3.638 -2.164 1.00 97.12 138 LEU A O 1
ATOM 1061 N N . LEU A 1 139 ? 2.183 -2.582 -0.218 1.00 97.25 139 LEU A N 1
ATOM 1062 C CA . LEU A 1 139 ? 1.104 -3.242 0.492 1.00 97.25 139 LEU A CA 1
ATOM 1063 C C . LEU A 1 139 ? 0.214 -2.178 1.134 1.00 97.25 139 LEU A C 1
ATOM 1065 O O . LEU A 1 139 ? 0.718 -1.264 1.778 1.00 97.25 139 LEU A O 1
ATOM 1069 N N . GLY A 1 140 ? -1.102 -2.267 0.953 1.00 96.00 140 GLY A N 1
ATOM 1070 C CA . GLY A 1 140 ? -2.050 -1.238 1.375 1.00 96.00 140 GLY A CA 1
ATOM 1071 C C . GLY A 1 140 ? -3.362 -1.789 1.928 1.00 96.00 140 GLY A C 1
ATOM 1072 O O . GLY A 1 140 ? -3.857 -2.824 1.485 1.00 96.00 140 GLY A O 1
ATOM 1073 N N . LEU A 1 141 ? -3.945 -1.059 2.878 1.00 96.06 141 LEU A N 1
ATOM 1074 C CA . LEU A 1 141 ? -5.231 -1.331 3.519 1.00 96.06 141 LEU A CA 1
ATOM 1075 C C . LEU A 1 141 ? -6.059 -0.035 3.601 1.00 96.06 141 LEU A C 1
ATOM 1077 O O . LEU A 1 141 ? -5.513 1.031 3.885 1.00 96.06 141 LEU A O 1
ATOM 1081 N N . SER A 1 142 ? -7.373 -0.099 3.377 1.00 93.94 142 SER A N 1
ATOM 1082 C CA . SER A 1 142 ? -8.264 1.071 3.492 1.00 93.94 142 SER A CA 1
ATOM 1083 C C . SER A 1 142 ? -9.728 0.704 3.736 1.00 93.94 142 SER A C 1
ATOM 1085 O O . SER A 1 142 ? -10.192 -0.314 3.219 1.00 93.94 142 SER A O 1
ATOM 1087 N N . ASP A 1 143 ? -10.463 1.571 4.446 1.00 91.56 143 ASP A N 1
ATOM 1088 C CA . ASP A 1 143 ? -11.927 1.504 4.610 1.00 91.56 143 ASP A CA 1
ATOM 1089 C C . ASP A 1 143 ? -12.740 2.203 3.509 1.00 91.56 143 ASP A C 1
ATOM 1091 O O . ASP A 1 143 ? -13.954 2.039 3.396 1.00 91.56 143 ASP A O 1
ATOM 1095 N N . CYS A 1 144 ? -12.075 3.020 2.704 1.00 85.31 144 CYS A N 1
ATOM 1096 C CA . CYS A 1 144 ? -12.683 3.862 1.688 1.00 85.31 144 CYS A CA 1
ATOM 1097 C C . CYS A 1 144 ? -13.703 4.893 2.108 1.00 85.31 144 CYS A C 1
ATOM 1099 O O . CYS A 1 144 ? -14.628 5.241 1.369 1.00 85.31 144 CYS A O 1
ATOM 1101 N N . SER A 1 145 ? -13.432 5.494 3.251 1.00 86.88 145 SER A N 1
ATOM 1102 C CA . SER A 1 145 ? -14.076 6.738 3.623 1.00 86.88 145 SER A CA 1
ATOM 1103 C C . SER A 1 145 ? -13.163 7.580 4.500 1.00 86.88 145 SER A C 1
ATOM 1105 O O . SER A 1 145 ? -13.008 8.780 4.256 1.00 86.88 145 SER A O 1
ATOM 1107 N N . LYS A 1 146 ? -12.537 6.942 5.493 1.00 91.50 146 LYS A N 1
ATOM 1108 C CA . LYS A 1 146 ? -11.840 7.592 6.597 1.00 91.50 146 LYS A CA 1
ATOM 1109 C C . LYS A 1 146 ? -10.324 7.436 6.519 1.00 91.50 146 LYS A C 1
ATOM 1111 O O . LYS A 1 146 ? -9.646 8.394 6.868 1.00 91.50 146 LYS A O 1
ATOM 1116 N N . PHE A 1 147 ? -9.781 6.299 6.072 1.00 94.62 147 PHE A N 1
ATOM 1117 C CA . PHE A 1 147 ? -8.336 6.056 6.144 1.00 94.62 147 PHE A CA 1
ATOM 1118 C C . PHE A 1 147 ? -7.736 5.215 5.007 1.00 94.62 147 PHE A C 1
ATOM 1120 O O . PHE A 1 147 ? -8.395 4.378 4.385 1.00 94.62 147 PHE A O 1
ATOM 1127 N N . HIS A 1 148 ? -6.433 5.401 4.791 1.00 94.25 148 HIS A N 1
ATOM 1128 C CA . HIS A 1 148 ? -5.558 4.460 4.093 1.00 94.25 148 HIS A CA 1
ATOM 1129 C C . HIS A 1 148 ? -4.297 4.233 4.937 1.00 94.25 148 HIS A C 1
ATOM 1131 O O . HIS A 1 148 ? -3.802 5.153 5.584 1.00 94.25 148 HIS A O 1
ATOM 1137 N N . ALA A 1 149 ? -3.765 3.021 4.907 1.00 97.06 149 ALA A N 1
ATOM 1138 C CA . ALA A 1 149 ? -2.473 2.655 5.470 1.00 97.06 149 ALA A CA 1
ATOM 1139 C C . ALA A 1 149 ? -1.683 1.905 4.397 1.00 97.06 149 ALA A C 1
ATOM 1141 O O . ALA A 1 149 ? -2.258 1.059 3.710 1.00 97.06 149 ALA A O 1
ATOM 1142 N N . ALA A 1 150 ? -0.396 2.200 4.236 1.00 97.31 150 ALA A N 1
ATOM 1143 C CA . ALA A 1 150 ? 0.460 1.512 3.281 1.00 97.31 150 ALA A CA 1
ATOM 1144 C C . ALA A 1 150 ? 1.884 1.302 3.808 1.00 97.31 150 ALA A C 1
ATOM 1146 O O . ALA A 1 150 ? 2.462 2.164 4.468 1.00 97.31 150 ALA A O 1
ATOM 1147 N N . VAL A 1 151 ? 2.453 0.152 3.465 1.00 97.94 151 VAL A N 1
ATOM 1148 C CA . VAL A 1 151 ? 3.884 -0.139 3.534 1.00 97.94 151 VAL A CA 1
ATOM 1149 C C . VAL A 1 151 ? 4.405 -0.074 2.106 1.00 97.94 151 VAL A C 1
ATOM 1151 O O . VAL A 1 151 ? 3.856 -0.739 1.225 1.00 97.94 151 VAL A O 1
ATOM 1154 N N . VAL A 1 152 ? 5.427 0.742 1.861 1.00 97.31 152 VAL A N 1
ATOM 1155 C CA . VAL A 1 152 ? 5.986 0.932 0.518 1.00 97.31 152 VAL A CA 1
ATOM 1156 C C . VAL A 1 152 ? 7.492 0.772 0.579 1.00 97.31 152 VAL A C 1
ATOM 1158 O O . VAL A 1 152 ? 8.154 1.510 1.304 1.00 97.31 152 VAL A O 1
ATOM 1161 N N . SER A 1 153 ? 8.034 -0.179 -0.171 1.00 97.50 153 SER A N 1
ATOM 1162 C CA . SER A 1 153 ? 9.470 -0.440 -0.229 1.00 97.50 153 SER A CA 1
ATOM 1163 C C . SER A 1 153 ? 10.033 0.028 -1.566 1.00 97.50 153 SER A C 1
ATOM 1165 O O . SER A 1 153 ? 9.511 -0.320 -2.628 1.00 97.50 153 SER A O 1
ATOM 1167 N N . PHE A 1 154 ? 11.119 0.793 -1.511 1.00 96.88 154 PHE A N 1
ATOM 1168 C CA . PHE A 1 154 ? 11.840 1.333 -2.658 1.00 96.88 154 PHE A CA 1
ATOM 1169 C C . PHE A 1 154 ? 13.294 0.863 -2.626 1.00 96.88 154 PHE A C 1
ATOM 1171 O O . PHE A 1 154 ? 13.919 0.873 -1.571 1.00 96.88 154 PHE A O 1
ATOM 1178 N N . PHE A 1 155 ? 13.856 0.481 -3.769 1.00 97.00 155 PHE A N 1
ATOM 1179 C CA . PHE A 1 155 ? 15.290 0.242 -3.924 1.00 97.00 155 PHE A CA 1
ATOM 1180 C C . PHE A 1 155 ? 15.951 1.516 -4.453 1.00 97.00 155 PHE A C 1
ATOM 1182 O O . PHE A 1 155 ? 15.637 1.933 -5.568 1.00 97.00 155 PHE A O 1
ATOM 1189 N N . SER A 1 156 ? 16.853 2.118 -3.679 1.00 96.62 156 SER A N 1
ATOM 1190 C CA . SER A 1 156 ? 17.661 3.259 -4.121 1.00 96.62 156 SER A CA 1
ATOM 1191 C C . SER A 1 156 ? 18.915 2.766 -4.829 1.00 96.62 156 SER A C 1
ATOM 1193 O O . SER A 1 156 ? 19.713 1.996 -4.289 1.00 96.62 156 SER A O 1
ATOM 1195 N N . SER A 1 157 ? 19.106 3.253 -6.052 1.00 94.44 157 SER A N 1
ATOM 1196 C CA . SER A 1 157 ? 20.293 2.956 -6.852 1.00 94.44 157 SER A CA 1
ATOM 1197 C C . SER A 1 157 ? 21.532 3.683 -6.315 1.00 94.44 157 SER A C 1
ATOM 1199 O O . SER A 1 157 ? 22.642 3.187 -6.489 1.00 94.44 157 SER A O 1
ATOM 1201 N N . ALA A 1 158 ? 21.358 4.829 -5.642 1.00 95.44 158 ALA A N 1
ATOM 1202 C CA . ALA A 1 158 ? 22.456 5.609 -5.074 1.00 95.44 158 ALA A CA 1
ATOM 1203 C C . ALA A 1 158 ? 23.055 4.965 -3.812 1.00 95.44 158 ALA A C 1
ATOM 1205 O O . ALA A 1 158 ? 24.274 4.969 -3.645 1.00 95.44 158 ALA A O 1
ATOM 1206 N N . SER A 1 159 ? 22.224 4.384 -2.939 1.00 95.81 159 SER A N 1
ATOM 1207 C CA . SER A 1 159 ? 22.679 3.691 -1.723 1.00 95.81 159 SER A CA 1
ATOM 1208 C C . SER A 1 159 ? 22.848 2.177 -1.891 1.00 95.81 159 SER A C 1
ATOM 1210 O O . SER A 1 159 ? 23.399 1.527 -1.004 1.00 95.81 159 SER A O 1
ATOM 1212 N N . SER A 1 160 ? 22.365 1.603 -3.001 1.00 95.94 160 SER A N 1
ATOM 1213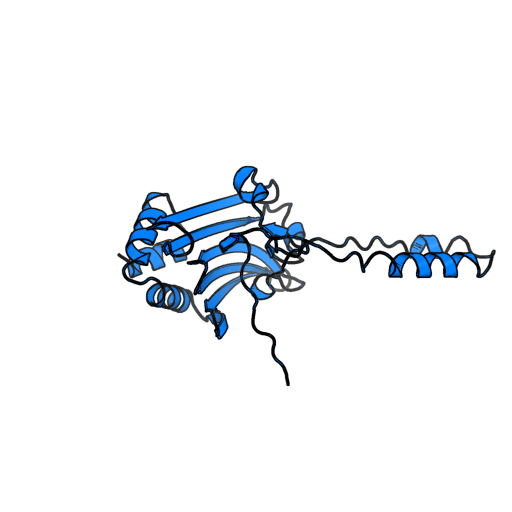 C CA . SER A 1 160 ? 22.265 0.149 -3.217 1.00 95.94 160 SER A CA 1
ATOM 1214 C C . SER A 1 160 ? 21.497 -0.585 -2.104 1.00 95.94 160 SER A C 1
ATOM 1216 O O . SER A 1 160 ? 21.809 -1.728 -1.769 1.00 95.94 160 SER A O 1
ATOM 1218 N N . SER A 1 161 ? 20.486 0.066 -1.519 1.00 97.06 161 SER A N 1
ATOM 1219 C CA . SER A 1 161 ? 19.705 -0.458 -0.391 1.00 97.06 161 SER A CA 1
ATOM 1220 C C . SER A 1 161 ? 18.197 -0.321 -0.602 1.00 97.06 161 SER A C 1
ATOM 1222 O O . SER A 1 161 ? 17.731 0.491 -1.401 1.00 97.06 161 SER A O 1
ATOM 1224 N N . VAL A 1 162 ? 17.423 -1.110 0.149 1.00 96.56 162 VAL A N 1
ATOM 1225 C CA . VAL A 1 162 ? 15.959 -1.005 0.192 1.00 96.56 162 VAL A CA 1
ATOM 1226 C C . VAL A 1 162 ? 15.539 -0.139 1.379 1.00 96.56 162 VAL A C 1
ATOM 1228 O O . VAL A 1 162 ? 15.959 -0.384 2.508 1.00 96.56 162 VAL A O 1
ATOM 1231 N N . PHE A 1 163 ? 14.695 0.856 1.121 1.00 95.31 163 PHE A N 1
ATOM 1232 C CA . PHE A 1 163 ? 14.073 1.724 2.114 1.00 95.31 163 PHE A CA 1
ATOM 1233 C C . PHE A 1 163 ? 12.570 1.462 2.171 1.00 95.31 163 PHE A C 1
ATOM 1235 O O . PHE A 1 163 ? 11.902 1.451 1.138 1.00 95.31 163 PHE A O 1
ATOM 1242 N N . THR A 1 164 ? 12.023 1.304 3.375 1.00 97.12 164 THR A N 1
ATOM 1243 C CA . THR A 1 164 ? 10.584 1.108 3.585 1.00 97.12 164 THR A CA 1
ATOM 1244 C C . THR A 1 164 ? 9.970 2.356 4.215 1.00 97.12 164 THR A C 1
ATOM 1246 O O . THR A 1 164 ? 10.367 2.773 5.301 1.00 97.12 164 THR A O 1
ATOM 1249 N N . LYS A 1 165 ? 8.993 2.953 3.527 1.00 96.94 165 LYS A N 1
ATOM 1250 C CA . LYS A 1 165 ? 8.213 4.117 3.963 1.00 96.94 165 LYS A CA 1
ATOM 1251 C C . LYS A 1 165 ? 6.865 3.612 4.509 1.00 96.94 165 LYS A C 1
ATOM 1253 O O . LYS A 1 165 ? 6.140 2.893 3.816 1.00 96.94 165 LYS A O 1
ATOM 1258 N N . PHE A 1 166 ? 6.530 3.965 5.752 1.00 97.88 166 PHE A N 1
ATOM 1259 C CA . PHE A 1 166 ? 5.240 3.646 6.378 1.00 97.88 166 PHE A CA 1
ATOM 1260 C C . PHE A 1 166 ? 4.306 4.843 6.217 1.00 97.88 166 PHE A C 1
ATOM 1262 O O . PHE A 1 166 ? 4.557 5.906 6.776 1.00 97.88 166 PHE A O 1
ATOM 1269 N N . LEU A 1 167 ? 3.243 4.696 5.432 1.00 97.06 167 LEU A N 1
ATOM 1270 C CA . LEU A 1 167 ? 2.366 5.799 5.054 1.00 97.06 167 LEU A CA 1
ATOM 1271 C C . LEU A 1 167 ? 0.988 5.627 5.679 1.00 97.06 167 LEU A C 1
ATOM 1273 O O . LEU A 1 167 ? 0.341 4.594 5.511 1.00 97.06 167 LEU A O 1
ATOM 1277 N N . SER A 1 168 ? 0.504 6.674 6.331 1.00 96.19 168 SER A N 1
ATOM 1278 C CA . SER A 1 168 ? -0.888 6.810 6.734 1.00 96.19 168 SER A CA 1
ATOM 1279 C C . SER A 1 168 ? -1.566 7.918 5.935 1.00 96.19 168 SER A C 1
ATOM 1281 O O . SER A 1 168 ? -0.947 8.869 5.451 1.00 96.19 168 SER A O 1
ATOM 1283 N N . TRP A 1 169 ? -2.874 7.794 5.782 1.00 94.81 169 TRP A N 1
ATOM 1284 C CA . TRP A 1 169 ? -3.746 8.867 5.344 1.00 94.81 169 TRP A CA 1
ATOM 1285 C C . TRP A 1 169 ? -5.008 8.810 6.175 1.00 94.81 169 TRP A C 1
ATOM 1287 O O . TRP A 1 169 ? -5.626 7.751 6.281 1.00 94.81 169 TRP A O 1
ATOM 1297 N N . GLU A 1 170 ? -5.416 9.949 6.707 1.00 93.50 170 GLU A N 1
ATOM 1298 C CA . GLU A 1 170 ? -6.693 10.102 7.388 1.00 93.50 170 GLU A CA 1
ATOM 1299 C C . GLU A 1 170 ? -7.480 11.219 6.707 1.00 93.50 170 GLU A C 1
ATOM 1301 O O . GLU A 1 170 ? -6.932 12.248 6.292 1.00 93.50 170 GLU A O 1
ATOM 1306 N N . LYS A 1 171 ? -8.787 11.014 6.575 1.00 89.38 171 LYS A N 1
ATOM 1307 C CA . LYS A 1 171 ? -9.710 12.018 6.071 1.00 89.38 171 LYS A CA 1
ATOM 1308 C C . LYS A 1 171 ? -9.558 13.291 6.910 1.00 89.38 171 LYS A C 1
ATOM 1310 O O . LYS A 1 171 ? -9.350 13.243 8.117 1.00 89.38 171 LYS A O 1
ATOM 1315 N N . ASP A 1 172 ? -9.610 14.434 6.238 1.00 91.50 172 ASP A N 1
ATOM 1316 C CA . ASP A 1 172 ? -9.479 15.777 6.815 1.00 91.50 172 ASP A CA 1
ATOM 1317 C C . ASP A 1 172 ? -8.073 16.130 7.378 1.00 91.50 172 ASP A C 1
ATOM 1319 O O . ASP A 1 172 ? -7.713 17.306 7.364 1.00 91.50 172 ASP A O 1
ATOM 1323 N N . LYS A 1 173 ? -7.217 15.155 7.739 1.00 90.69 173 LYS A N 1
ATOM 1324 C CA . LYS A 1 173 ? -5.796 15.378 8.109 1.00 90.69 173 LYS A CA 1
ATOM 1325 C C . LYS A 1 173 ? -4.814 15.237 6.936 1.00 90.69 173 LYS A C 1
ATOM 1327 O O . LYS A 1 173 ? -3.785 15.908 6.913 1.00 90.69 173 LYS A O 1
ATOM 1332 N N . GLY A 1 174 ? -5.139 14.416 5.937 1.00 90.31 174 GLY A N 1
ATOM 1333 C CA . GLY A 1 174 ? -4.293 14.155 4.769 1.00 90.31 174 GLY A CA 1
ATOM 1334 C C . GLY A 1 174 ? -3.293 13.012 4.975 1.00 90.31 174 GLY A C 1
ATOM 1335 O O . GLY A 1 174 ? -3.484 12.154 5.832 1.00 90.31 174 GLY A O 1
ATOM 1336 N N . ALA A 1 175 ? -2.251 12.976 4.138 1.00 91.62 175 ALA A N 1
ATOM 1337 C CA . ALA A 1 175 ? -1.198 11.960 4.197 1.00 91.62 175 ALA A CA 1
ATOM 1338 C C . ALA A 1 175 ? -0.137 12.308 5.255 1.00 91.62 175 ALA A C 1
ATOM 1340 O O . ALA A 1 175 ? 0.169 13.481 5.470 1.00 91.62 175 ALA A O 1
ATOM 1341 N N . SER A 1 176 ? 0.457 11.298 5.884 1.00 94.56 176 SER A N 1
ATOM 1342 C CA . SER A 1 176 ? 1.568 11.431 6.830 1.00 94.56 176 SER A CA 1
ATOM 1343 C C . SER A 1 176 ? 2.495 10.218 6.734 1.00 94.56 176 SER A C 1
ATOM 1345 O O . SER A 1 176 ? 2.046 9.104 6.476 1.00 94.56 176 SER A O 1
ATOM 1347 N N . SER A 1 177 ? 3.797 10.435 6.927 1.00 96.31 177 SER A N 1
ATOM 1348 C CA . SER A 1 177 ? 4.763 9.342 7.078 1.00 96.31 177 SER A CA 1
ATOM 1349 C C . SER A 1 177 ? 4.910 9.014 8.558 1.00 96.31 177 SER A C 1
ATOM 1351 O O . SER A 1 177 ? 5.047 9.922 9.377 1.00 96.31 177 SER A O 1
ATOM 1353 N N . LEU A 1 178 ? 4.895 7.729 8.881 1.00 97.38 178 LEU A N 1
ATOM 1354 C CA . LEU A 1 178 ? 5.128 7.182 10.214 1.00 97.38 178 LEU A CA 1
ATOM 1355 C C . LEU A 1 178 ? 6.571 6.673 10.316 1.00 97.38 178 LEU A C 1
ATOM 1357 O O . LEU A 1 178 ? 7.197 6.356 9.301 1.00 97.38 178 LEU A O 1
ATOM 1361 N N . SER A 1 179 ? 7.109 6.611 11.533 1.00 96.94 179 SER A N 1
ATOM 1362 C CA . SER A 1 179 ? 8.504 6.225 11.778 1.00 96.94 179 SER A CA 1
ATOM 1363 C C . SER A 1 179 ? 8.724 4.712 11.713 1.00 96.94 179 SER A C 1
ATOM 1365 O O . SER A 1 179 ? 9.828 4.251 11.426 1.00 96.94 179 SER A O 1
ATOM 1367 N N . SER A 1 180 ? 7.677 3.931 11.992 1.00 97.94 180 SER A N 1
ATOM 1368 C CA . SER A 1 180 ? 7.792 2.501 12.266 1.00 97.94 180 SER A CA 1
ATOM 1369 C C . SER A 1 180 ? 6.556 1.701 11.858 1.00 97.94 180 SER A C 1
ATOM 1371 O O . SER A 1 180 ? 5.437 2.212 11.772 1.00 97.94 180 SER A O 1
ATOM 1373 N N . LEU A 1 181 ? 6.755 0.392 11.679 1.00 97.94 181 LEU A N 1
ATOM 1374 C CA . LEU A 1 181 ? 5.672 -0.561 11.438 1.00 97.94 181 LEU A CA 1
ATOM 1375 C C . LEU A 1 181 ? 4.655 -0.591 12.593 1.00 97.94 181 LEU A C 1
ATOM 1377 O O . LEU A 1 181 ? 3.457 -0.717 12.351 1.00 97.94 181 LEU A O 1
ATOM 1381 N N . SER A 1 182 ? 5.122 -0.456 13.838 1.00 98.19 182 SER A N 1
ATOM 1382 C CA . SER A 1 182 ? 4.278 -0.408 15.038 1.00 98.19 182 SER A CA 1
ATOM 1383 C C . SER A 1 182 ? 3.316 0.778 15.023 1.00 98.19 182 SER A C 1
ATOM 1385 O O . SER A 1 182 ? 2.126 0.581 15.248 1.00 98.19 182 SER A O 1
ATOM 1387 N N . GLU A 1 183 ? 3.792 1.978 14.669 1.00 98.19 183 GLU A N 1
ATOM 1388 C CA . GLU A 1 183 ? 2.925 3.155 14.519 1.00 98.19 183 GLU A CA 1
ATOM 1389 C C . GLU A 1 183 ? 1.861 2.944 13.436 1.00 98.19 183 GLU A C 1
ATOM 1391 O O . GLU A 1 183 ? 0.715 3.349 13.617 1.00 98.19 183 GLU A O 1
ATOM 1396 N N . LEU A 1 184 ? 2.205 2.283 12.323 1.00 98.12 184 LEU A N 1
ATOM 1397 C CA . LEU A 1 184 ? 1.247 1.988 11.254 1.00 98.12 184 LEU A CA 1
ATOM 1398 C C . LEU A 1 184 ? 0.185 0.967 11.693 1.00 98.12 184 LEU A C 1
ATOM 1400 O O . LEU A 1 184 ? -0.991 1.121 11.361 1.00 98.12 184 LEU A O 1
ATOM 1404 N N . VAL A 1 185 ? 0.576 -0.055 12.456 1.00 98.00 185 VAL A N 1
ATOM 1405 C CA . VAL A 1 185 ? -0.354 -1.037 13.036 1.00 98.00 185 VAL A CA 1
ATOM 1406 C C . VAL A 1 185 ? -1.273 -0.379 14.068 1.00 98.00 185 VAL A C 1
ATOM 1408 O O . VAL A 1 185 ? -2.480 -0.619 14.037 1.00 98.00 185 VAL A O 1
ATOM 1411 N N . ASP A 1 186 ? -0.745 0.494 14.928 1.00 97.44 186 ASP A N 1
ATOM 1412 C CA . ASP A 1 186 ? -1.544 1.239 15.907 1.00 97.44 186 ASP A CA 1
ATOM 1413 C C . ASP A 1 186 ? -2.486 2.249 15.236 1.00 97.44 186 ASP A C 1
ATOM 1415 O O . ASP A 1 186 ? -3.656 2.336 15.612 1.00 97.44 186 ASP A O 1
ATOM 1419 N N . PHE A 1 187 ? -2.035 2.935 14.180 1.00 97.12 187 PHE A N 1
ATOM 1420 C CA . PHE A 1 187 ? -2.882 3.788 13.344 1.00 97.12 187 PHE A CA 1
ATOM 1421 C C . PHE A 1 187 ? -4.075 3.012 12.770 1.00 97.12 187 PHE A C 1
ATOM 1423 O O . PHE A 1 187 ? -5.214 3.471 12.880 1.00 97.12 187 PHE A O 1
ATOM 1430 N N . VAL A 1 188 ? -3.846 1.825 12.196 1.00 96.62 188 VAL A N 1
ATOM 1431 C CA . VAL A 1 188 ? -4.938 0.986 11.678 1.00 96.62 188 VAL A CA 1
ATOM 1432 C C . VAL A 1 188 ? -5.835 0.489 12.810 1.00 96.62 188 VAL A C 1
ATOM 1434 O O . VAL A 1 188 ? -7.053 0.538 12.669 1.00 96.62 188 VAL A O 1
ATOM 1437 N N . HIS A 1 189 ? -5.274 0.060 13.942 1.00 95.50 189 HIS A N 1
ATOM 1438 C CA . HIS A 1 189 ? -6.055 -0.414 15.086 1.00 95.50 189 HIS A CA 1
ATOM 1439 C C . HIS A 1 189 ? -7.026 0.652 15.618 1.00 95.50 189 HIS A C 1
ATOM 1441 O O . HIS A 1 189 ? -8.181 0.333 15.884 1.00 95.50 189 HIS A O 1
ATOM 1447 N N . VAL A 1 190 ? -6.605 1.920 15.694 1.00 95.19 190 VAL A N 1
ATOM 1448 C CA . VAL A 1 190 ? -7.474 3.045 16.093 1.00 95.19 190 VAL A CA 1
ATOM 1449 C C . VAL A 1 190 ? -8.629 3.274 15.104 1.00 95.19 190 VAL A C 1
ATOM 1451 O O . VAL A 1 190 ? -9.700 3.722 15.511 1.00 95.19 190 VAL A O 1
ATOM 1454 N N . HIS A 1 191 ? -8.444 2.949 13.822 1.00 94.25 191 HIS A N 1
ATOM 1455 C CA . HIS A 1 191 ? -9.462 3.141 12.783 1.00 94.25 191 HIS A CA 1
ATOM 1456 C C . HIS A 1 191 ? -10.357 1.916 12.528 1.00 94.25 191 HIS A C 1
ATOM 1458 O O . HIS A 1 191 ? -11.471 2.074 12.024 1.00 94.25 191 HIS A O 1
ATOM 1464 N N . VAL A 1 192 ? -9.908 0.704 12.866 1.00 90.88 192 VAL A N 1
ATOM 1465 C CA . VAL A 1 192 ? -10.697 -0.533 12.753 1.00 90.88 192 VAL A CA 1
ATOM 1466 C C . VAL A 1 192 ? -11.600 -0.668 13.984 1.00 90.88 192 VAL A C 1
ATOM 1468 O O . VAL A 1 192 ? -11.301 -1.371 14.950 1.00 90.88 192 VAL A O 1
ATOM 1471 N N . ASP A 1 193 ? -12.729 0.040 13.926 1.00 87.00 193 ASP A N 1
ATOM 1472 C CA . ASP A 1 193 ? -13.800 -0.028 14.922 1.00 87.00 193 ASP A CA 1
ATOM 1473 C C . ASP A 1 193 ? -14.445 -1.430 15.028 1.00 87.00 193 ASP A C 1
ATOM 1475 O O . ASP A 1 193 ? -14.173 -2.341 14.241 1.00 87.00 193 ASP A O 1
ATOM 1479 N N . LEU A 1 194 ? -15.327 -1.621 16.018 1.00 81.94 194 LEU A N 1
ATOM 1480 C CA . LEU A 1 194 ? -16.008 -2.902 16.259 1.00 81.94 194 LEU A CA 1
ATOM 1481 C C . LEU A 1 194 ? -16.770 -3.437 15.032 1.00 81.94 194 LEU A C 1
ATOM 1483 O O . LEU A 1 194 ? -16.851 -4.653 14.857 1.00 81.94 194 LEU A O 1
ATOM 1487 N N . ALA A 1 195 ? -17.302 -2.565 14.169 1.00 82.38 195 ALA A N 1
ATOM 1488 C CA . ALA A 1 195 ? -17.965 -2.999 12.944 1.00 82.38 195 ALA A CA 1
ATOM 1489 C C . ALA A 1 195 ? -16.930 -3.475 11.912 1.00 82.38 195 ALA A C 1
ATOM 1491 O O . ALA A 1 195 ? -17.086 -4.551 11.327 1.00 82.38 195 ALA A O 1
ATOM 1492 N N . LEU A 1 196 ? -15.840 -2.725 11.732 1.00 90.44 196 LEU A N 1
ATOM 1493 C CA . LEU A 1 196 ? -14.744 -3.071 10.826 1.00 90.44 196 LEU A CA 1
ATOM 1494 C C . LEU A 1 196 ? -13.942 -4.303 11.281 1.00 90.44 196 LEU A C 1
ATOM 1496 O O . LEU A 1 196 ? -13.422 -5.005 10.416 1.00 90.44 196 LEU A O 1
ATOM 1500 N N . LYS A 1 197 ? -13.896 -4.646 12.578 1.00 93.00 197 LYS A N 1
ATOM 1501 C CA . LYS A 1 197 ? -13.277 -5.901 13.058 1.00 93.00 197 LYS A CA 1
ATOM 1502 C C . LYS A 1 197 ? -13.896 -7.149 12.417 1.00 93.00 197 LYS A C 1
ATOM 1504 O O . LYS A 1 197 ? -13.162 -8.046 12.006 1.00 93.00 197 LYS A O 1
ATOM 1509 N N . SER A 1 198 ? -15.223 -7.189 12.260 1.00 93.25 198 SER A N 1
ATOM 1510 C CA . SER A 1 198 ? -15.899 -8.300 11.563 1.00 93.25 198 SER A CA 1
ATOM 1511 C C . SER A 1 198 ? -15.474 -8.392 10.089 1.00 93.25 198 SER A C 1
ATOM 1513 O O . SER A 1 198 ? -15.086 -9.455 9.607 1.00 93.25 198 SER A O 1
ATOM 1515 N N . VAL A 1 199 ? -15.422 -7.244 9.406 1.00 94.81 199 VAL A N 1
ATOM 1516 C CA . VAL A 1 199 ? -14.989 -7.117 8.006 1.00 94.81 199 VAL A CA 1
ATOM 1517 C C . VAL A 1 199 ? -13.517 -7.514 7.833 1.00 94.81 199 VAL A C 1
ATOM 1519 O O . VAL A 1 199 ? -13.159 -8.121 6.823 1.00 94.81 199 VAL A O 1
ATOM 1522 N N . PHE A 1 200 ? -12.668 -7.212 8.820 1.00 95.38 200 PHE A N 1
ATOM 1523 C CA . PHE A 1 200 ? -11.262 -7.611 8.846 1.00 95.38 200 PHE A CA 1
ATOM 1524 C C . PHE A 1 200 ? -11.101 -9.124 9.040 1.00 95.38 200 PHE A C 1
ATOM 1526 O O . PHE A 1 200 ? -10.317 -9.739 8.322 1.00 95.38 200 PHE A O 1
ATOM 1533 N N . SER A 1 201 ? -11.883 -9.749 9.926 1.00 94.75 201 SER A N 1
ATOM 1534 C CA . SER A 1 201 ? -11.902 -11.214 10.061 1.00 94.75 201 SER A CA 1
ATOM 1535 C C . SER A 1 201 ? -12.274 -11.895 8.736 1.00 94.75 201 SER A C 1
ATOM 1537 O O . SER A 1 201 ? -11.600 -12.830 8.307 1.00 94.75 201 SER A O 1
ATOM 1539 N N . ASP A 1 202 ? -13.263 -11.365 8.009 1.00 95.25 202 ASP A N 1
ATOM 1540 C CA . ASP A 1 202 ? -13.609 -11.872 6.677 1.00 95.25 202 ASP A CA 1
ATOM 1541 C C . ASP A 1 202 ? -12.528 -11.617 5.613 1.00 95.25 202 ASP A C 1
ATOM 1543 O O . ASP A 1 202 ? -12.369 -12.440 4.711 1.00 95.25 202 ASP A O 1
ATOM 1547 N N . LEU A 1 203 ? -11.759 -10.524 5.700 1.00 94.81 203 LEU A N 1
ATOM 1548 C CA . LEU A 1 203 ? -10.568 -10.331 4.859 1.00 94.81 203 LEU A CA 1
ATOM 1549 C C . LEU A 1 203 ? -9.493 -11.387 5.147 1.00 94.81 203 LEU A C 1
ATOM 1551 O O . LEU A 1 203 ? -8.944 -11.962 4.212 1.00 94.81 203 LEU A O 1
ATOM 1555 N N . VAL A 1 204 ? -9.224 -11.676 6.423 1.00 95.81 204 VAL A N 1
ATOM 1556 C CA . VAL A 1 204 ? -8.270 -12.717 6.842 1.00 95.81 204 VAL A CA 1
ATOM 1557 C C . VAL A 1 204 ? -8.717 -14.090 6.335 1.00 95.81 204 VAL A C 1
ATOM 1559 O O . VAL A 1 204 ? -7.916 -14.810 5.743 1.00 95.81 204 VAL A O 1
ATOM 1562 N N . ARG A 1 205 ? -10.010 -14.421 6.461 1.00 96.00 205 ARG A N 1
ATOM 1563 C CA . ARG A 1 205 ? -10.606 -15.665 5.933 1.00 96.00 205 ARG A CA 1
ATOM 1564 C C . ARG A 1 205 ? -10.534 -15.789 4.409 1.00 96.00 205 ARG A C 1
ATOM 1566 O O . ARG A 1 205 ? -10.445 -16.904 3.906 1.00 96.00 205 ARG A O 1
ATOM 1573 N N . LYS A 1 206 ? -10.574 -14.672 3.676 1.00 95.94 206 LYS A N 1
ATOM 1574 C CA . LYS A 1 206 ? -10.369 -14.627 2.214 1.00 95.94 206 LYS A CA 1
ATOM 1575 C C . LYS A 1 206 ? -8.898 -14.775 1.799 1.00 95.94 206 LYS A C 1
ATOM 1577 O O . LYS A 1 206 ? -8.631 -14.936 0.613 1.00 95.94 206 LYS A O 1
ATOM 1582 N N . GLY A 1 207 ? -7.971 -14.746 2.758 1.00 93.94 207 GLY A N 1
ATOM 1583 C CA . GLY A 1 207 ? -6.534 -14.871 2.546 1.00 93.94 207 GLY A CA 1
ATOM 1584 C C . GLY A 1 207 ? -5.861 -13.515 2.351 1.00 93.94 207 GLY A C 1
ATOM 1585 O O . GLY A 1 207 ? -5.975 -12.893 1.298 1.00 93.94 207 GLY A O 1
ATOM 1586 N N . LEU A 1 208 ? -5.098 -13.074 3.349 1.00 94.81 208 LEU A N 1
ATOM 1587 C CA . LEU A 1 208 ? -4.131 -11.981 3.206 1.00 94.81 208 LEU A CA 1
ATOM 1588 C C . LEU A 1 208 ? -2.747 -12.563 2.888 1.00 94.81 208 LEU A C 1
ATOM 1590 O O . LEU A 1 208 ? -2.466 -13.707 3.246 1.00 94.81 208 LEU A O 1
ATOM 1594 N N . SER A 1 209 ? -1.871 -11.792 2.239 1.00 93.69 209 SER A N 1
ATOM 1595 C CA . SER A 1 209 ? -0.487 -12.236 2.038 1.00 93.69 209 SER A CA 1
ATOM 1596 C C . SER A 1 209 ? 0.258 -12.315 3.376 1.00 93.69 209 SER A C 1
ATOM 1598 O O . SER A 1 209 ? -0.026 -11.551 4.301 1.00 93.69 209 SER A O 1
ATOM 1600 N N . ALA A 1 210 ? 1.207 -13.249 3.491 1.00 93.31 210 ALA A N 1
ATOM 1601 C CA . ALA A 1 210 ? 1.991 -13.514 4.703 1.00 93.31 210 ALA A CA 1
ATOM 1602 C C . ALA A 1 210 ? 3.135 -12.494 4.891 1.00 93.31 210 ALA A C 1
ATOM 1604 O O . ALA A 1 210 ? 4.314 -12.837 4.916 1.00 93.31 210 ALA A O 1
ATOM 1605 N N . HIS A 1 211 ? 2.782 -11.210 4.958 1.00 95.69 211 HIS A N 1
ATOM 1606 C CA . HIS A 1 211 ? 3.710 -10.094 5.116 1.00 95.69 211 HIS A CA 1
ATOM 1607 C C . HIS A 1 211 ? 3.801 -9.653 6.590 1.00 95.69 211 HIS A C 1
ATOM 1609 O O . HIS A 1 211 ? 2.845 -9.778 7.354 1.00 95.69 211 HIS A O 1
ATOM 1615 N N . VAL A 1 212 ? 4.931 -9.081 7.019 1.00 96.12 212 VAL A N 1
ATOM 1616 C CA . VAL A 1 212 ? 5.158 -8.728 8.438 1.00 96.12 212 VAL A CA 1
ATOM 1617 C C . VAL A 1 212 ? 4.068 -7.789 8.982 1.00 96.12 212 VAL A C 1
ATOM 1619 O O . VAL A 1 212 ? 3.595 -7.971 10.103 1.00 96.12 212 VAL A O 1
ATOM 1622 N N . PHE A 1 213 ? 3.587 -6.845 8.165 1.00 96.69 213 PHE A N 1
ATOM 1623 C CA . PHE A 1 213 ? 2.453 -5.977 8.514 1.00 96.69 213 PHE A CA 1
ATOM 1624 C C . PHE A 1 213 ? 1.139 -6.734 8.735 1.00 96.69 213 PHE A C 1
ATOM 1626 O O . PHE A 1 213 ? 0.427 -6.412 9.681 1.00 96.69 213 PHE A O 1
ATOM 1633 N N . THR A 1 214 ? 0.793 -7.727 7.907 1.00 95.94 214 THR A N 1
ATOM 1634 C CA . THR A 1 214 ? -0.481 -8.451 8.065 1.00 95.94 214 THR A CA 1
ATOM 1635 C C . THR A 1 214 ? -0.449 -9.341 9.300 1.00 95.94 214 THR A C 1
ATOM 1637 O O . THR A 1 214 ? -1.433 -9.378 10.033 1.00 95.94 214 THR A O 1
ATOM 1640 N N . HIS A 1 215 ? 0.693 -9.968 9.603 1.00 96.69 215 HIS A N 1
ATOM 1641 C CA . HIS A 1 215 ? 0.895 -10.710 10.849 1.00 96.69 215 HIS A CA 1
ATOM 1642 C C . HIS A 1 215 ? 0.830 -9.807 12.090 1.00 96.69 215 HIS A C 1
ATOM 1644 O O . HIS A 1 215 ? 0.118 -10.132 13.042 1.00 96.69 215 HIS A O 1
ATOM 1650 N N . ALA A 1 216 ? 1.520 -8.661 12.077 1.00 97.00 216 ALA A N 1
ATOM 1651 C CA . ALA A 1 216 ? 1.496 -7.707 13.185 1.00 97.00 216 ALA A CA 1
ATOM 1652 C C . ALA A 1 216 ? 0.091 -7.118 13.408 1.00 97.00 216 ALA A C 1
ATOM 1654 O O . ALA A 1 216 ? -0.375 -7.037 14.543 1.00 97.00 216 ALA A O 1
ATOM 1655 N N . LEU A 1 217 ? -0.615 -6.776 12.326 1.00 95.88 217 LEU A N 1
ATOM 1656 C CA . LEU A 1 217 ? -1.983 -6.273 12.382 1.00 95.88 217 LEU A CA 1
ATOM 1657 C C . LEU A 1 217 ? -2.978 -7.338 12.861 1.00 95.88 217 LEU A C 1
ATOM 1659 O O . LEU A 1 217 ? -3.831 -7.037 13.690 1.00 95.88 217 LEU A O 1
ATOM 1663 N N . HIS A 1 218 ? -2.855 -8.581 12.386 1.00 95.25 218 HIS A N 1
ATOM 1664 C CA . HIS A 1 218 ? -3.683 -9.696 12.847 1.00 95.25 218 HIS A CA 1
ATOM 1665 C C . HIS A 1 218 ? -3.513 -9.924 14.353 1.00 95.25 218 HIS A C 1
ATOM 1667 O O . HIS A 1 218 ? -4.507 -9.946 15.068 1.00 95.25 218 HIS A O 1
ATOM 1673 N N . SER A 1 219 ? -2.265 -9.978 14.833 1.00 96.12 219 SER A N 1
ATOM 1674 C CA . SER A 1 219 ? -1.918 -10.111 16.258 1.00 96.12 219 SER A CA 1
ATOM 1675 C C . SER A 1 219 ? -2.460 -8.967 17.134 1.00 96.12 219 SER A C 1
ATOM 1677 O O . SER A 1 219 ? -2.763 -9.166 18.306 1.00 96.12 219 SER A O 1
ATOM 1679 N N . LYS A 1 220 ? -2.607 -7.756 16.576 1.00 95.44 220 LYS A N 1
ATOM 1680 C CA . LYS A 1 220 ? -3.173 -6.593 17.283 1.00 95.44 220 LYS A CA 1
ATOM 1681 C C . LYS A 1 220 ? -4.710 -6.578 17.296 1.00 95.44 220 LYS A C 1
ATOM 1683 O O . LYS A 1 220 ? -5.299 -5.953 18.176 1.00 95.44 220 LYS A O 1
ATOM 1688 N N . LEU A 1 221 ? -5.358 -7.186 16.298 1.00 92.06 221 LEU A N 1
ATOM 1689 C CA . LEU A 1 221 ? -6.810 -7.106 16.098 1.00 92.06 221 LEU A CA 1
ATOM 1690 C C . LEU A 1 221 ? -7.598 -8.319 16.603 1.00 92.06 221 LEU A C 1
ATOM 1692 O O . LEU A 1 221 ? -8.796 -8.139 16.864 1.00 92.06 221 LEU A O 1
ATOM 1696 N N . SER A 1 222 ? -6.946 -9.483 16.731 1.00 86.56 222 SER A N 1
ATOM 1697 C CA . SER A 1 222 ? -7.471 -10.716 17.341 1.00 86.56 222 SER A CA 1
ATOM 1698 C C . SER A 1 222 ? -7.752 -10.553 18.833 1.00 86.56 222 SER A C 1
ATOM 1700 O O . SER A 1 222 ? -8.907 -10.817 19.224 1.00 86.56 222 SER A O 1
#

Secondary structure (DSSP, 8-state):
---------HHHH----------TTSHHHHHHHHHHTTS-SS-TTTGGGG------PPPEEE-HHHHHH--TTEEEEEEEEEEESSGGGSEEEEEEEEEE-GGGGGGGTT-EEE--TTSS-EE-GGGSPPTTEEEEEEEEEE-SSSEEEEEEEEEETTTTEEEEEEEEEETTTEEEEESSHHHHHHHHHHH--HHHHHHHHHHHHT-----HHHHHHHHHH-

Sequence (222 aa):
MTRHPSQRWGIFCSTHSFSSVPWSFSIILIIFTIYICNFGIMNSLFVALFAVATVSASPFVFDDHLVKDGSPKLSVFHHVSSSSGSGSLASKLRFLHLVPAADHLSAFSEGLASAHFSGSPKVHPPLKPDSDEKLVELLGLSDCSKFHAAVVSFFSSASSSVFTKFLSWEKDKGASSLSSLSELVDFVHVHVDLALKSVFSDLVRKGLSAHVFTHALHSKLS

pLDDT: mean 80.6, std 21.37, range [26.44, 98.19]